Protein AF-A0A7V6YI10-F1 (afdb_monomer)

Nearest PDB structures (foldseek):
  5exd-assembly2_K  TM=9.550E-01  e=6.096E-03  Moorella thermoacetica ATCC 39073
  5exd-assembly2_H  TM=9.495E-01  e=9.220E-03  Moorella thermoacetica ATCC 39073
  7np8-assembly1_B  TM=9.351E-01  e=1.239E-02  Methanocaldococcus jannaschii DSM 2661
  5c4i-assembly1_B  TM=9.445E-01  e=1.239E-02  Moorella thermoacetica ATCC 39073
  5exe-assembly1_E  TM=9.527E-01  e=1.394E-02  Moorella thermoacetica ATCC 39073

Radius of gyration: 26.47 Å; Cα contacts (8 Å, |Δi|>4): 596; chains: 1; bounding box: 63×62×71 Å

Structure (mmCIF, N/CA/C/O backbone):
data_AF-A0A7V6YI10-F1
#
_entry.id   AF-A0A7V6YI10-F1
#
loop_
_atom_site.group_PDB
_atom_site.id
_atom_site.type_symbol
_atom_site.label_atom_id
_atom_site.label_alt_id
_atom_site.label_comp_id
_atom_site.label_asym_id
_atom_site.label_entity_id
_atom_site.label_seq_id
_atom_site.pdbx_PDB_ins_code
_atom_site.Cartn_x
_atom_site.Cartn_y
_atom_site.Cartn_z
_atom_site.occupancy
_atom_site.B_iso_or_equiv
_atom_site.auth_seq_id
_atom_site.auth_comp_id
_atom_site.auth_asym_id
_atom_site.auth_atom_id
_atom_site.pdbx_PDB_model_num
ATOM 1 N N . MET A 1 1 ? -17.892 3.173 25.299 1.00 87.94 1 MET A N 1
ATOM 2 C CA . MET A 1 1 ? -18.042 4.348 24.414 1.00 87.94 1 MET A CA 1
ATOM 3 C C . MET A 1 1 ? -16.733 5.113 24.213 1.00 87.94 1 MET A C 1
ATOM 5 O O . MET A 1 1 ? -15.777 4.903 24.947 1.00 87.94 1 MET A O 1
ATOM 9 N N . ILE A 1 2 ? -16.660 5.967 23.184 1.00 94.25 2 ILE A N 1
ATOM 10 C CA . ILE A 1 2 ? -15.532 6.894 22.968 1.00 94.25 2 ILE A CA 1
ATOM 11 C C . ILE A 1 2 ? -15.918 8.262 23.525 1.00 94.25 2 ILE A C 1
ATOM 13 O O . ILE A 1 2 ? -16.982 8.762 23.181 1.00 94.25 2 ILE A O 1
ATOM 17 N N . VAL A 1 3 ? -15.062 8.874 24.334 1.00 95.12 3 VAL A N 1
ATOM 18 C CA . VAL A 1 3 ? -15.323 10.182 24.949 1.00 95.12 3 VAL A CA 1
ATOM 19 C C . VAL A 1 3 ? -14.381 11.229 24.369 1.00 95.12 3 VAL A C 1
ATOM 21 O O . VAL A 1 3 ? -13.239 10.924 24.016 1.00 95.12 3 VAL A O 1
ATOM 24 N N . VAL A 1 4 ? -14.887 12.455 24.207 1.00 96.81 4 VAL A N 1
ATOM 25 C CA . VAL A 1 4 ? -14.168 13.568 23.579 1.00 96.81 4 VAL A CA 1
ATOM 26 C C . VAL A 1 4 ? -13.826 14.627 24.620 1.00 96.81 4 VAL A C 1
ATOM 28 O O . VAL A 1 4 ? -14.708 15.283 25.163 1.00 96.81 4 VAL A O 1
ATOM 31 N N . ALA A 1 5 ? -12.532 14.848 24.825 1.00 96.62 5 ALA A N 1
ATOM 32 C CA . ALA A 1 5 ? -11.991 15.988 25.553 1.00 96.62 5 ALA A CA 1
ATOM 33 C C . ALA A 1 5 ? -12.110 17.249 24.676 1.00 96.62 5 ALA A C 1
ATOM 35 O O . ALA A 1 5 ? -11.300 17.490 23.765 1.00 96.62 5 ALA A O 1
ATOM 36 N N . VAL A 1 6 ? -13.182 18.017 24.882 1.00 94.38 6 VAL A N 1
ATOM 37 C CA . VAL A 1 6 ? -13.583 19.146 24.026 1.00 94.38 6 VAL A CA 1
ATOM 38 C C . VAL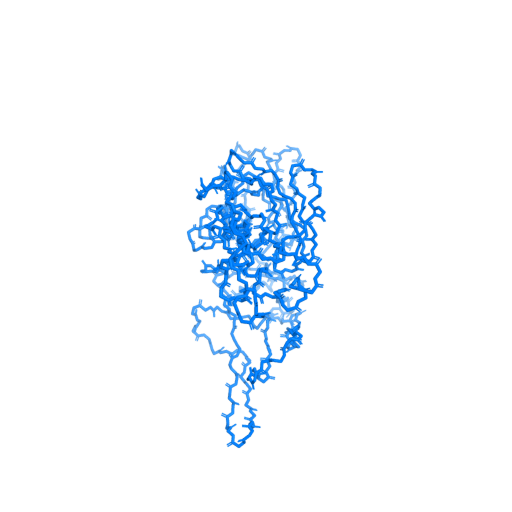 A 1 6 ? -12.471 20.190 23.924 1.00 94.38 6 VAL A C 1
ATOM 40 O O . VAL A 1 6 ? -12.211 20.705 22.837 1.00 94.38 6 VAL A O 1
ATOM 43 N N . GLU A 1 7 ? -11.762 20.466 25.006 1.00 95.69 7 GLU A N 1
ATOM 44 C CA . GLU A 1 7 ? -10.668 21.430 25.106 1.00 95.69 7 GLU A CA 1
ATOM 45 C C . GLU A 1 7 ? -9.445 21.051 24.252 1.00 95.69 7 GLU A C 1
ATOM 47 O O . GLU A 1 7 ? -8.819 21.913 23.622 1.00 95.69 7 GLU A O 1
ATOM 52 N N . LYS A 1 8 ? -9.151 19.752 24.134 1.00 96.31 8 LYS A N 1
ATOM 53 C CA . LYS A 1 8 ? -8.049 19.234 23.307 1.00 96.31 8 LYS A CA 1
ATOM 54 C C . LYS A 1 8 ? -8.443 19.083 21.839 1.00 96.31 8 LYS A C 1
ATOM 56 O O . LYS A 1 8 ? -7.601 19.185 20.945 1.00 96.31 8 LYS A O 1
ATOM 61 N N . CYS A 1 9 ? -9.725 18.859 21.559 1.00 97.12 9 CYS A N 1
ATOM 62 C CA . CYS A 1 9 ? -10.213 18.612 20.209 1.00 97.12 9 CYS A CA 1
ATOM 63 C C . CYS A 1 9 ? -10.124 19.865 19.318 1.00 97.12 9 CYS A C 1
ATOM 65 O O . CYS A 1 9 ? -10.760 20.890 19.577 1.00 97.12 9 CYS A O 1
ATOM 67 N N . LYS A 1 10 ? -9.362 19.766 18.220 1.00 95.81 10 LYS A N 1
ATOM 68 C CA . LYS A 1 10 ? -9.190 20.844 17.225 1.00 95.81 10 LYS A CA 1
ATOM 69 C C . LYS A 1 10 ? -10.085 20.720 15.985 1.00 95.81 10 LYS A C 1
ATOM 71 O O . LYS A 1 10 ? -9.975 21.541 15.083 1.00 95.81 10 LYS A O 1
ATOM 76 N N . GLY A 1 11 ? -10.930 19.690 15.897 1.00 94.50 11 GLY A N 1
ATOM 77 C CA . GLY A 1 11 ? -11.841 19.521 14.756 1.00 94.50 11 GLY A CA 1
ATOM 78 C C . GLY A 1 11 ? -11.157 19.204 13.422 1.00 94.50 11 GLY A C 1
ATOM 79 O O . GLY A 1 11 ? -11.731 19.448 12.368 1.00 94.50 11 GLY A O 1
ATOM 80 N N . CYS A 1 12 ? -9.944 18.641 13.437 1.00 92.00 12 CYS A N 1
ATOM 81 C CA . CYS A 1 12 ? -9.134 18.389 12.235 1.00 92.00 12 CYS A CA 1
ATOM 82 C C . CYS A 1 12 ? -9.620 17.226 11.341 1.00 92.00 12 CYS A C 1
ATOM 84 O O . CYS A 1 12 ? -8.935 16.863 10.390 1.00 92.00 12 CYS A O 1
ATOM 86 N N . LYS A 1 13 ? -10.771 16.613 11.652 1.00 92.38 13 LYS A N 1
ATOM 87 C CA . LYS A 1 13 ? -11.439 15.530 10.895 1.00 92.38 13 LYS A CA 1
ATOM 88 C C . LYS A 1 13 ? -10.690 14.195 10.761 1.00 92.38 13 LYS A C 1
ATOM 90 O O . LYS A 1 13 ? -11.291 13.233 10.295 1.00 92.38 13 LYS A O 1
ATOM 95 N N . LEU A 1 14 ? -9.453 14.064 11.253 1.00 89.06 14 LEU A N 1
ATOM 96 C CA . LEU A 1 14 ? -8.687 12.807 11.171 1.00 89.06 14 LEU A CA 1
ATOM 97 C C . LEU A 1 14 ? -9.438 11.592 11.742 1.00 89.06 14 LEU A C 1
ATOM 99 O O . LEU A 1 14 ? -9.383 10.513 11.156 1.00 89.06 14 LEU A O 1
ATOM 103 N N . CYS A 1 15 ? -10.158 11.751 12.855 1.00 92.69 15 CYS A N 1
ATOM 104 C CA . CYS A 1 15 ? -10.966 10.679 13.441 1.00 92.69 15 CYS A CA 1
ATOM 105 C C . CYS A 1 15 ? -12.141 10.259 12.542 1.00 92.69 15 CYS A C 1
ATOM 107 O O . CYS A 1 15 ? -12.381 9.063 12.396 1.00 92.69 15 CYS A O 1
ATOM 109 N N . ALA A 1 16 ? -12.825 11.218 11.912 1.00 93.75 16 ALA A N 1
ATOM 110 C CA . ALA A 1 16 ? -13.930 10.969 10.989 1.00 93.75 16 ALA A CA 1
ATOM 111 C C . ALA A 1 16 ? -13.451 10.245 9.724 1.00 93.75 16 ALA A C 1
ATOM 113 O O . ALA A 1 16 ? -13.971 9.185 9.388 1.00 93.75 16 ALA A O 1
ATOM 114 N N . THR A 1 17 ? -12.375 10.729 9.094 1.00 88.50 17 THR A N 1
ATOM 115 C CA . THR A 1 17 ? -11.791 10.127 7.879 1.00 88.50 17 THR A CA 1
ATOM 116 C C . THR A 1 17 ? -11.304 8.685 8.080 1.00 88.50 17 THR A C 1
ATOM 118 O O . THR A 1 17 ? -11.278 7.886 7.139 1.00 88.50 17 THR A O 1
ATOM 121 N N . ASN A 1 18 ? -10.897 8.337 9.304 1.00 87.06 18 ASN A N 1
ATOM 122 C CA . ASN A 1 18 ? -10.366 7.014 9.632 1.00 87.06 18 ASN A CA 1
ATOM 123 C C . ASN A 1 18 ? -11.389 6.086 10.305 1.00 87.06 18 ASN A C 1
ATOM 125 O O . ASN A 1 18 ? -11.055 4.934 10.573 1.00 87.06 18 ASN A O 1
ATOM 129 N N . CYS A 1 19 ? -12.619 6.533 10.580 1.00 91.44 19 CYS A N 1
ATOM 130 C CA . CYS A 1 19 ? -13.629 5.671 11.186 1.00 91.44 19 CYS A CA 1
ATOM 131 C C . CYS A 1 19 ? -14.166 4.662 10.153 1.00 91.44 19 CYS A C 1
ATOM 133 O O . CYS A 1 19 ? -14.843 5.071 9.210 1.00 91.44 19 CYS A O 1
ATOM 135 N N . PRO A 1 20 ? -13.958 3.342 10.326 1.00 88.56 20 PRO A N 1
ATOM 136 C CA . PRO A 1 20 ? -14.396 2.358 9.334 1.00 88.56 20 PRO A CA 1
ATOM 137 C C . PRO A 1 20 ? -15.924 2.237 9.245 1.00 88.56 20 PRO A C 1
ATOM 139 O O . PRO A 1 20 ? -16.452 1.804 8.222 1.00 88.56 20 PRO A O 1
ATOM 142 N N . LEU A 1 21 ? -16.635 2.625 10.307 1.00 92.12 21 LEU A N 1
ATOM 143 C CA . LEU A 1 21 ? -18.094 2.544 10.410 1.00 92.12 21 LEU A CA 1
ATOM 144 C C . LEU A 1 21 ? -18.796 3.884 10.152 1.00 92.12 21 LEU A C 1
ATOM 146 O O . LEU A 1 21 ? -20.016 3.952 10.271 1.00 92.12 21 LEU A O 1
ATOM 150 N N . GLY A 1 22 ? -18.047 4.952 9.842 1.00 92.81 22 GLY A N 1
ATOM 151 C CA . GLY A 1 22 ? -18.625 6.291 9.678 1.00 92.81 22 GLY A CA 1
ATOM 152 C C . GLY A 1 22 ? -19.377 6.768 10.926 1.00 92.81 22 GLY A C 1
ATOM 153 O O . GLY A 1 22 ? -20.416 7.405 10.823 1.00 92.81 22 GLY A O 1
ATOM 154 N N . ALA A 1 23 ? -18.895 6.398 12.115 1.00 94.75 23 ALA A N 1
ATOM 155 C CA . ALA A 1 23 ? -19.543 6.698 13.392 1.00 94.75 23 ALA A CA 1
ATOM 156 C C . ALA A 1 23 ? -19.139 8.063 13.977 1.00 94.75 23 ALA A C 1
ATOM 158 O O . ALA A 1 23 ? -19.491 8.352 15.117 1.00 94.75 23 ALA A O 1
ATOM 159 N N . VAL A 1 24 ? -18.356 8.869 13.251 1.00 96.12 24 VAL A N 1
ATOM 160 C CA . VAL A 1 24 ? -17.802 10.135 13.747 1.00 96.12 24 VAL A CA 1
ATOM 161 C C . VAL A 1 24 ? -18.013 11.229 12.720 1.00 96.12 24 VAL A C 1
ATOM 163 O O . VAL A 1 24 ? -17.597 11.086 11.571 1.00 96.12 24 VAL A O 1
ATOM 166 N N . GLU A 1 25 ? -18.571 12.340 13.173 1.00 96.44 25 GLU A N 1
ATOM 167 C CA . GLU A 1 25 ? -18.729 13.570 12.406 1.00 96.44 25 GLU A CA 1
ATOM 168 C C . GLU A 1 25 ? -18.015 14.721 13.121 1.00 96.44 25 GLU A C 1
ATOM 170 O O . GLU A 1 25 ? -17.643 14.608 14.291 1.00 96.44 25 GLU A O 1
ATOM 175 N N . VAL A 1 26 ? -17.764 15.825 12.414 1.00 96.06 26 VAL A N 1
ATOM 176 C CA . VAL A 1 26 ? -17.223 17.045 13.025 1.00 96.06 26 VAL A CA 1
ATOM 177 C C . VAL A 1 26 ? -18.242 18.159 12.873 1.00 96.06 26 VAL A C 1
ATOM 179 O O . VAL A 1 26 ? -18.408 18.695 11.779 1.00 96.06 26 VAL A O 1
ATOM 182 N N . VAL A 1 27 ? -18.879 18.513 13.983 1.00 95.25 27 VAL A N 1
ATOM 183 C CA . VAL A 1 27 ? -19.890 19.568 14.093 1.00 95.25 27 VAL A CA 1
ATOM 184 C C . VAL A 1 27 ? -19.289 20.685 14.937 1.00 95.25 27 VAL A C 1
ATOM 186 O O . VAL A 1 27 ? -18.639 20.411 15.943 1.00 95.25 27 VAL A O 1
ATOM 189 N N . GLU A 1 28 ? -19.395 21.937 14.486 1.00 93.12 28 GLU A N 1
ATOM 190 C CA . GLU A 1 28 ? -18.858 23.106 15.210 1.00 93.12 28 GLU A CA 1
ATOM 191 C C . GLU A 1 28 ? -17.382 22.956 15.644 1.00 93.12 28 GLU A C 1
ATOM 193 O O . GLU A 1 28 ? -16.964 23.335 16.736 1.00 93.12 28 GLU A O 1
ATOM 198 N N . LYS A 1 29 ? -16.551 22.375 14.764 1.00 93.62 29 LYS A N 1
ATOM 199 C CA . LYS A 1 29 ? -15.123 22.074 15.012 1.00 93.62 29 LYS A CA 1
ATOM 200 C C . LYS A 1 29 ? -14.870 21.086 16.163 1.00 93.62 29 LYS A C 1
ATOM 202 O O . LYS A 1 29 ? -13.736 20.994 16.641 1.00 93.62 29 LYS A O 1
ATOM 207 N N . LYS A 1 30 ? -15.863 20.300 16.578 1.00 96.12 30 LYS A N 1
ATOM 208 C CA . LYS A 1 30 ? -15.724 19.232 17.576 1.00 96.12 30 LYS A CA 1
ATOM 209 C C . LYS A 1 30 ? -16.178 17.896 17.009 1.00 96.12 30 LYS A C 1
ATOM 211 O O . LYS A 1 30 ? -17.080 17.824 16.186 1.00 96.12 30 LYS A O 1
ATOM 216 N N . ALA A 1 31 ? -15.488 16.833 17.412 1.00 96.88 31 ALA A N 1
ATOM 217 C CA . ALA A 1 31 ? -15.855 15.482 17.016 1.00 96.88 31 ALA A CA 1
ATOM 218 C C . ALA A 1 31 ? -17.111 15.053 17.785 1.00 96.88 31 ALA A C 1
ATOM 220 O O . ALA A 1 31 ? -17.138 15.167 19.007 1.00 96.88 31 ALA A O 1
ATOM 221 N N . VAL A 1 32 ? -18.107 14.539 17.073 1.00 96.50 32 VAL A N 1
ATOM 222 C CA . VAL A 1 32 ? -19.364 14.021 17.620 1.00 96.50 32 VAL A CA 1
ATOM 223 C C . VAL A 1 32 ? -19.503 12.567 17.184 1.00 96.50 32 VAL A C 1
ATOM 225 O O . VAL A 1 32 ? -19.307 12.243 16.011 1.00 96.50 32 VAL A O 1
ATOM 228 N N . PHE A 1 33 ? -19.785 11.676 18.135 1.00 95.62 33 PHE A N 1
ATOM 229 C CA . PHE A 1 33 ? -19.840 10.236 17.900 1.00 95.62 33 PHE A CA 1
ATOM 230 C C . PHE A 1 33 ? -21.284 9.738 17.886 1.00 95.62 33 PHE A C 1
ATOM 232 O O . PHE A 1 33 ? -22.025 9.903 18.851 1.00 95.62 33 PHE A O 1
ATOM 239 N N . ASN A 1 34 ? -21.660 9.036 16.819 1.00 93.69 34 ASN A N 1
ATOM 240 C CA . ASN A 1 34 ? -22.852 8.203 16.823 1.00 93.69 34 ASN A CA 1
ATOM 241 C C . ASN A 1 34 ? -22.526 6.897 17.561 1.00 93.69 34 ASN A C 1
ATOM 243 O O . ASN A 1 34 ? -21.958 5.956 16.993 1.00 93.69 34 ASN A O 1
ATOM 247 N N . HIS A 1 35 ? -22.873 6.843 18.847 1.00 90.50 35 HIS A N 1
ATOM 248 C CA . HIS A 1 35 ? -22.567 5.686 19.683 1.00 90.50 35 HIS A CA 1
ATOM 249 C C . HIS A 1 35 ? -23.312 4.420 19.274 1.00 90.50 35 HIS A C 1
ATOM 251 O O . HIS A 1 35 ? -22.770 3.341 19.491 1.00 90.50 35 HIS A O 1
ATOM 257 N N . ALA A 1 36 ? -24.465 4.513 18.608 1.00 87.50 36 ALA A N 1
ATOM 258 C CA . ALA A 1 36 ? -25.155 3.334 18.088 1.00 87.50 36 ALA A CA 1
ATOM 259 C C . ALA A 1 36 ? -24.301 2.591 17.043 1.00 87.50 36 ALA A C 1
ATOM 261 O O . ALA A 1 36 ? -24.204 1.370 17.080 1.00 87.50 36 ALA A O 1
ATOM 262 N N . LYS A 1 37 ? -23.589 3.326 16.175 1.00 89.75 37 LYS A N 1
ATOM 263 C CA . LYS A 1 37 ? -22.674 2.748 15.170 1.00 89.75 37 LYS A CA 1
ATOM 264 C C . LYS A 1 37 ? -21.277 2.425 15.711 1.00 89.75 37 LYS A C 1
ATOM 266 O O . LYS A 1 37 ? -20.537 1.656 15.103 1.00 89.75 37 LYS A O 1
ATOM 271 N N . CYS A 1 38 ? -20.855 3.061 16.800 1.00 92.88 38 CYS A N 1
ATOM 272 C CA . CYS A 1 38 ? -19.496 2.932 17.317 1.00 92.88 38 CYS A CA 1
ATOM 273 C C . CYS A 1 38 ? -19.287 1.604 18.063 1.00 92.88 38 CYS A C 1
ATOM 275 O O . CYS A 1 38 ? -19.916 1.359 19.085 1.00 92.88 38 CYS A O 1
ATOM 277 N N . VAL A 1 39 ? -18.301 0.813 17.624 1.00 92.19 39 VAL A N 1
ATOM 278 C CA . VAL A 1 39 ? -17.920 -0.479 18.245 1.00 92.19 39 VAL A CA 1
ATOM 279 C C . VAL A 1 39 ? -16.663 -0.416 19.123 1.00 92.19 39 VAL A C 1
ATOM 281 O O . VAL A 1 39 ? -16.033 -1.431 19.419 1.00 92.19 39 VAL A O 1
ATOM 284 N N . GLY A 1 40 ? -16.211 0.796 19.462 1.00 91.44 40 GLY A N 1
ATOM 285 C CA . GLY A 1 40 ? -15.104 0.995 20.403 1.00 91.44 40 GLY A CA 1
ATOM 286 C C . GLY A 1 40 ? -13.745 0.454 19.935 1.00 91.44 40 GLY A C 1
ATOM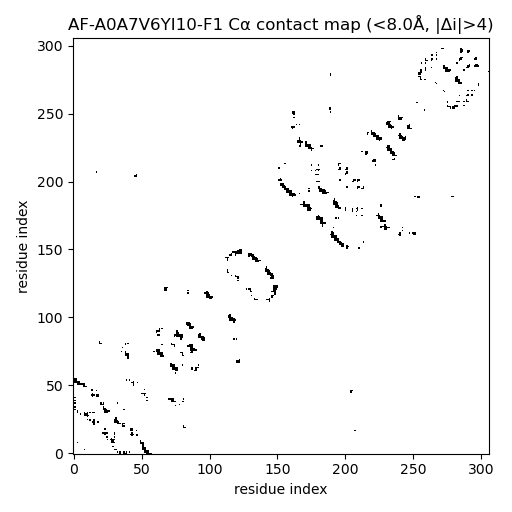 287 O O . GLY A 1 40 ? -12.938 0.058 20.771 1.00 91.44 40 GLY A O 1
ATOM 288 N N . CYS A 1 41 ? -13.483 0.437 18.620 1.00 91.44 41 CYS A N 1
ATOM 289 C CA . CYS A 1 41 ? -12.257 -0.128 18.029 1.00 91.44 41 CYS A CA 1
ATOM 290 C C . CYS A 1 41 ? -10.965 0.674 18.276 1.00 91.44 41 CYS A C 1
ATOM 292 O O . CYS A 1 41 ? -9.885 0.206 17.932 1.00 91.44 41 CYS A O 1
ATOM 294 N N . GLY A 1 42 ? -11.053 1.900 18.803 1.00 90.88 42 GLY A N 1
ATOM 295 C CA . GLY A 1 42 ? -9.885 2.707 19.184 1.00 90.88 42 GLY A CA 1
ATOM 296 C C . GLY A 1 42 ? -9.085 3.341 18.035 1.00 90.88 42 GLY A C 1
ATOM 297 O O . GLY A 1 42 ? -8.140 4.081 18.299 1.00 90.88 42 GLY A O 1
ATOM 298 N N . ILE A 1 43 ? -9.468 3.137 16.768 1.00 89.25 43 ILE A N 1
ATOM 299 C CA . ILE A 1 43 ? -8.776 3.741 15.609 1.00 89.25 43 ILE A CA 1
ATOM 300 C C . ILE A 1 43 ? -8.714 5.266 15.730 1.00 89.25 43 ILE A C 1
ATOM 302 O O . ILE A 1 43 ? -7.656 5.860 15.541 1.00 89.25 43 ILE A O 1
ATOM 306 N N . CYS A 1 44 ? -9.836 5.897 16.092 1.00 92.44 44 CYS A N 1
ATOM 307 C CA . CYS A 1 44 ? -9.925 7.343 16.274 1.00 92.44 44 CYS A CA 1
ATOM 308 C C . CYS A 1 44 ? -8.952 7.865 17.346 1.00 92.44 44 CYS A C 1
ATOM 310 O O . CYS A 1 44 ? -8.344 8.913 17.136 1.00 92.44 44 CYS A O 1
ATOM 312 N N . ILE A 1 45 ? -8.759 7.117 18.440 1.00 93.31 45 ILE A N 1
ATOM 313 C CA . ILE A 1 45 ? -7.808 7.439 19.512 1.00 93.31 45 ILE A CA 1
ATOM 314 C C . ILE A 1 45 ? -6.384 7.415 18.951 1.00 93.31 45 ILE A C 1
ATOM 316 O O . ILE A 1 45 ? -5.667 8.406 19.062 1.00 93.31 45 ILE A O 1
ATOM 320 N N . LYS A 1 46 ? -6.005 6.332 18.254 1.00 88.19 46 LYS A N 1
ATOM 321 C CA . LYS A 1 46 ? -4.651 6.156 17.699 1.00 88.19 46 LYS A CA 1
ATOM 322 C C . LYS A 1 46 ? -4.262 7.254 16.700 1.00 88.19 46 LYS A C 1
ATOM 324 O O . LYS A 1 46 ? -3.104 7.658 16.659 1.00 88.19 46 LYS A O 1
ATOM 329 N N . VAL A 1 47 ? -5.205 7.732 15.883 1.00 87.12 47 VAL A N 1
ATOM 330 C CA . VAL A 1 47 ? -4.927 8.766 14.863 1.00 87.12 47 VAL A CA 1
ATOM 331 C C . VAL A 1 47 ? -5.024 10.200 15.395 1.00 87.12 47 VAL A C 1
ATOM 333 O O . VAL A 1 47 ? -4.655 11.142 14.687 1.00 87.12 47 VAL A O 1
ATOM 336 N N . CYS A 1 48 ? -5.531 10.404 16.614 1.00 91.25 48 CYS A N 1
ATOM 337 C CA . CYS A 1 48 ? -5.702 11.738 17.174 1.00 91.25 48 CYS A CA 1
ATOM 338 C C . CYS A 1 48 ? -4.358 12.322 17.623 1.00 91.25 48 CYS A C 1
ATOM 340 O O . CYS A 1 48 ? -3.814 11.950 18.656 1.00 91.25 48 CYS A O 1
ATOM 342 N N . ARG A 1 49 ? -3.847 13.311 16.883 1.00 90.00 49 ARG A N 1
ATOM 343 C CA . ARG A 1 49 ? -2.585 14.006 17.212 1.00 90.00 49 ARG A CA 1
ATOM 344 C C . ARG A 1 49 ? -2.676 14.930 18.433 1.00 90.00 49 ARG A C 1
ATOM 346 O O . ARG A 1 49 ? -1.660 15.461 18.856 1.00 90.00 49 ARG A O 1
ATOM 353 N N . HIS A 1 50 ? -3.887 15.158 18.938 1.00 94.19 50 HIS A N 1
ATOM 354 C CA . HIS A 1 50 ? -4.162 16.035 20.078 1.00 94.19 50 HIS A CA 1
ATOM 355 C C . HIS A 1 50 ? -4.579 15.259 21.328 1.00 94.19 50 HIS A C 1
ATOM 357 O O . HIS A 1 50 ? -4.940 15.887 22.317 1.00 94.19 50 HIS A O 1
ATOM 363 N N . GLU A 1 51 ? -4.598 13.920 21.259 1.00 94.50 51 GLU A N 1
ATOM 364 C CA . GLU A 1 51 ? -4.933 13.057 22.400 1.00 94.50 51 GLU A CA 1
ATOM 365 C C . GLU A 1 51 ? -6.277 13.440 23.048 1.00 94.50 51 GLU A C 1
ATOM 367 O O . GLU A 1 51 ? -6.458 13.416 24.261 1.00 94.50 51 GLU A O 1
ATOM 372 N N . ALA A 1 52 ? -7.232 13.844 22.204 1.00 96.94 52 ALA A N 1
ATOM 373 C CA . ALA A 1 52 ? -8.525 14.374 22.622 1.00 96.94 52 ALA A CA 1
ATOM 374 C C . ALA A 1 52 ? -9.601 13.290 22.799 1.00 96.94 52 ALA A C 1
ATOM 376 O O . ALA A 1 52 ? -10.768 13.623 22.978 1.00 96.94 52 ALA A O 1
ATOM 377 N N . LEU A 1 53 ? -9.247 12.013 22.646 1.00 96.56 53 LEU A N 1
ATOM 378 C CA . LEU A 1 53 ? -10.194 10.901 22.603 1.00 96.56 53 LEU A CA 1
ATOM 379 C C . LEU A 1 53 ? -9.757 9.802 23.567 1.00 96.56 53 LEU A C 1
ATOM 381 O O . LEU A 1 53 ? -8.615 9.350 23.500 1.00 96.56 53 LEU A O 1
ATOM 385 N N . THR A 1 54 ? -10.680 9.333 24.396 1.00 95.44 54 THR A N 1
ATOM 386 C CA . THR A 1 54 ? -10.485 8.214 25.329 1.00 95.44 54 THR A CA 1
ATOM 387 C C . THR A 1 54 ? -11.560 7.152 25.118 1.00 95.44 54 THR A C 1
ATOM 389 O O . THR A 1 54 ? -12.577 7.393 24.462 1.00 95.44 54 THR A O 1
ATOM 392 N N . LYS A 1 55 ? -11.319 5.937 25.622 1.00 93.69 55 LYS A N 1
ATOM 393 C CA . LYS A 1 55 ? -12.314 4.861 25.640 1.00 93.69 55 LYS A CA 1
ATOM 394 C C . LYS A 1 55 ? -12.785 4.663 27.074 1.00 93.69 55 LYS A C 1
ATOM 396 O O . LYS A 1 55 ? -11.966 4.417 27.951 1.00 93.69 55 LYS A O 1
ATOM 401 N N . GLU A 1 56 ? -14.092 4.710 27.266 1.00 90.50 56 GLU A N 1
ATOM 402 C CA . GLU A 1 56 ? -14.760 4.363 28.518 1.00 90.50 56 GLU A CA 1
ATOM 403 C C . GLU A 1 56 ? -15.574 3.077 28.331 1.00 90.50 56 GLU A C 1
ATOM 405 O O . GLU A 1 56 ? -16.027 2.794 27.209 1.00 90.50 56 GLU A O 1
ATOM 410 N N . PRO A 1 57 ? -15.747 2.264 29.386 1.00 86.00 57 PRO A N 1
ATOM 411 C CA . PRO A 1 57 ? -16.599 1.085 29.323 1.00 86.00 57 PRO A CA 1
ATOM 412 C C . PRO A 1 57 ? -18.046 1.486 29.012 1.00 86.00 57 PRO A C 1
ATOM 414 O O . PRO A 1 57 ? -18.525 2.543 29.403 1.00 86.00 57 PRO A O 1
ATOM 417 N N . GLU A 1 58 ? -18.740 0.647 28.257 1.00 83.62 58 GLU A N 1
ATOM 418 C CA . GLU A 1 58 ? -20.163 0.796 27.958 1.00 83.62 58 GLU A CA 1
ATOM 419 C C . GLU A 1 58 ? -20.753 -0.605 27.925 1.00 83.62 58 GLU A C 1
ATOM 421 O O . GLU A 1 58 ? -20.129 -1.525 27.396 1.00 83.62 58 GLU A O 1
ATOM 426 N N . THR A 1 59 ? -21.931 -0.779 28.508 1.00 82.00 59 THR A N 1
ATOM 427 C CA . THR A 1 59 ? -22.612 -2.070 28.559 1.00 82.00 59 THR A CA 1
ATOM 428 C C . THR A 1 59 ? -23.981 -1.892 27.934 1.00 82.00 59 THR A C 1
ATOM 430 O O . THR A 1 59 ? -24.770 -1.066 28.380 1.00 82.00 59 THR A O 1
ATOM 433 N N . VAL A 1 60 ? -24.239 -2.640 26.866 1.00 85.81 60 VAL A N 1
ATOM 434 C CA . VAL A 1 60 ? -25.529 -2.668 26.177 1.00 85.81 60 VAL A CA 1
ATOM 435 C C . VAL A 1 60 ? -25.983 -4.118 26.129 1.00 85.81 60 VAL A C 1
ATOM 437 O O . VAL A 1 60 ? -25.174 -5.014 25.880 1.00 85.81 60 VAL A O 1
ATOM 440 N N . GLU A 1 61 ? -27.264 -4.353 26.385 1.00 88.62 61 GLU A N 1
ATOM 441 C CA . GLU A 1 61 ? -27.852 -5.687 26.312 1.00 88.62 61 GLU A CA 1
ATOM 442 C C . GLU A 1 61 ? -27.649 -6.305 24.915 1.00 88.62 61 GLU A C 1
ATOM 444 O O . GLU A 1 61 ? -27.727 -5.624 23.890 1.00 88.62 61 GLU A O 1
ATOM 449 N N . GLY A 1 62 ? -27.294 -7.592 24.871 1.00 88.62 62 GLY A N 1
ATOM 450 C CA . GLY A 1 62 ? -26.993 -8.310 23.628 1.00 88.62 62 GLY A CA 1
ATOM 451 C C . GLY A 1 62 ? -25.663 -7.937 22.954 1.00 88.62 62 GLY A C 1
ATOM 452 O O . GLY A 1 62 ? -25.348 -8.477 21.894 1.00 88.62 62 GLY A O 1
ATOM 453 N N . MET A 1 63 ? -24.856 -7.036 23.527 1.00 90.56 63 MET A N 1
ATOM 454 C CA . MET A 1 63 ? -23.538 -6.684 22.993 1.00 90.56 63 MET A CA 1
ATOM 455 C C . MET A 1 63 ? -22.550 -7.851 23.110 1.00 90.56 63 MET A C 1
ATOM 457 O O . MET A 1 63 ? -22.407 -8.460 24.167 1.00 90.56 63 MET A O 1
ATOM 461 N N . VAL A 1 64 ? -21.801 -8.116 22.038 1.00 93.12 64 VAL A N 1
ATOM 462 C CA . VAL A 1 64 ? -20.803 -9.192 21.999 1.00 93.12 64 VAL A CA 1
ATOM 463 C C . VAL A 1 64 ? -19.407 -8.610 21.864 1.00 93.12 64 VAL A C 1
ATOM 465 O O . VAL A 1 64 ? -19.114 -7.851 20.936 1.00 93.12 64 VAL A O 1
ATOM 468 N N . LYS A 1 65 ? -18.506 -9.020 22.758 1.00 92.38 65 LYS A N 1
ATOM 469 C CA . LYS A 1 65 ? -17.077 -8.756 22.607 1.00 92.38 65 LYS A CA 1
ATOM 470 C C . LYS A 1 65 ? -16.496 -9.720 21.575 1.00 92.38 65 LYS A C 1
ATOM 472 O O . LYS A 1 65 ? -16.400 -10.924 21.802 1.00 92.38 65 LYS A O 1
ATOM 477 N N . CYS A 1 66 ? -16.109 -9.186 20.424 1.00 88.94 66 CYS A N 1
ATOM 478 C CA . CYS A 1 66 ? -15.492 -9.954 19.357 1.00 88.94 66 CYS A CA 1
ATOM 479 C C . CYS A 1 66 ? -14.144 -10.507 19.810 1.00 88.94 66 CYS A C 1
ATOM 481 O O . CYS A 1 66 ? -13.345 -9.819 20.436 1.00 88.94 66 CYS A O 1
ATOM 483 N N . THR A 1 67 ? -13.876 -11.756 19.461 1.00 86.00 67 THR A N 1
ATOM 484 C CA . THR A 1 67 ? -12.611 -12.426 19.779 1.00 86.00 67 THR A CA 1
ATOM 485 C C . THR A 1 67 ? -11.864 -12.859 18.519 1.00 86.00 67 THR A C 1
ATOM 487 O O . THR A 1 67 ? -10.808 -13.473 18.611 1.00 86.00 67 THR A O 1
ATOM 490 N N . SER A 1 68 ? -12.384 -12.522 17.333 1.00 82.00 68 SER A N 1
ATOM 491 C CA . SER A 1 68 ? -11.796 -12.888 16.038 1.00 82.00 68 SER A CA 1
ATOM 492 C C . SER A 1 68 ? -10.492 -12.148 15.731 1.00 82.00 68 SER A C 1
ATOM 494 O O . SER A 1 68 ? -9.759 -12.556 14.838 1.00 82.00 68 SER A O 1
ATOM 496 N N . CYS A 1 69 ? -10.182 -11.056 16.437 1.00 81.94 69 CYS A N 1
ATOM 497 C CA . CYS A 1 69 ? -8.893 -10.377 16.325 1.00 81.94 69 CYS A CA 1
ATOM 498 C C . CYS A 1 69 ? -8.525 -9.607 17.612 1.00 81.94 69 CYS A C 1
ATOM 500 O O . CYS A 1 69 ? -9.405 -9.341 18.439 1.00 81.94 69 CYS A O 1
ATOM 502 N N . PRO A 1 70 ? -7.256 -9.178 17.765 1.00 80.62 70 PRO A N 1
ATOM 503 C CA . PRO A 1 70 ? -6.781 -8.458 18.954 1.00 80.62 70 PRO A CA 1
ATOM 504 C C . PRO A 1 70 ? -7.467 -7.114 19.236 1.00 80.62 70 PRO A C 1
ATOM 506 O O . PRO A 1 70 ? -7.363 -6.604 20.344 1.00 80.62 70 PRO A O 1
ATOM 509 N N . VAL A 1 71 ? -8.187 -6.536 18.264 1.00 85.19 71 VAL A N 1
ATOM 510 C CA . VAL A 1 71 ? -8.941 -5.282 18.468 1.00 85.19 71 VAL A CA 1
ATOM 511 C C . VAL A 1 71 ? -10.086 -5.473 19.464 1.00 85.19 71 VAL A C 1
ATOM 513 O O . VAL A 1 71 ? -10.474 -4.521 20.134 1.00 85.19 71 VAL A O 1
ATOM 516 N N . GLN A 1 72 ? -10.642 -6.686 19.545 1.00 88.19 72 GLN A N 1
ATOM 517 C CA . GLN A 1 72 ? -11.719 -7.046 20.465 1.00 88.19 72 GLN A CA 1
ATOM 518 C C . GLN A 1 72 ? -12.895 -6.052 20.484 1.00 88.19 72 GLN A C 1
ATOM 520 O O . GLN A 1 72 ? -13.288 -5.544 21.533 1.00 88.19 72 GLN A O 1
ATOM 525 N N . CYS A 1 73 ? -13.435 -5.746 19.297 1.00 89.88 73 CYS A N 1
ATOM 526 C CA . CYS A 1 73 ? -14.560 -4.817 19.147 1.00 89.88 73 CYS A CA 1
ATOM 527 C C . CYS A 1 73 ? -15.761 -5.240 20.001 1.00 89.88 73 CYS A C 1
ATOM 529 O O . CYS A 1 73 ? -16.094 -6.420 20.060 1.00 89.88 73 CYS A O 1
ATOM 531 N N . GLU A 1 74 ? -16.455 -4.264 20.568 1.00 92.00 74 GLU A N 1
ATOM 532 C CA . GLU A 1 74 ? -17.717 -4.453 21.283 1.00 92.00 74 GLU A CA 1
ATOM 533 C C . GLU A 1 74 ? -18.857 -4.189 20.296 1.00 92.00 74 GLU A C 1
ATOM 535 O O . GLU A 1 74 ? -19.132 -3.045 19.932 1.00 92.00 74 GLU A O 1
ATOM 540 N N . VAL A 1 75 ? -19.447 -5.259 19.762 1.00 92.44 75 VAL A N 1
ATOM 541 C CA . VAL A 1 75 ? -20.396 -5.192 18.645 1.00 92.44 75 VAL A CA 1
ATOM 542 C C . VAL A 1 75 ? -21.823 -5.277 19.176 1.00 92.44 75 VAL A C 1
ATOM 544 O O . VAL A 1 75 ? -22.208 -6.277 19.780 1.00 92.44 75 VAL A O 1
ATOM 547 N N . LYS A 1 76 ? -22.612 -4.227 18.947 1.00 92.06 76 LYS A N 1
ATOM 548 C CA . LYS A 1 76 ? -24.023 -4.135 19.357 1.00 92.06 76 LYS A CA 1
ATOM 549 C C . LYS A 1 76 ? -24.934 -4.970 18.441 1.00 92.06 76 LYS A C 1
ATOM 551 O O . LYS A 1 76 ? -24.572 -5.135 17.274 1.00 92.06 76 LYS A O 1
ATOM 556 N N . PRO A 1 77 ? -26.087 -5.469 18.928 1.00 92.44 77 PRO A N 1
ATOM 557 C CA . PRO A 1 77 ? -27.052 -6.201 18.102 1.00 92.44 77 PRO A CA 1
ATOM 558 C C . PRO A 1 77 ? -27.416 -5.446 16.817 1.00 92.44 77 PRO A C 1
ATOM 560 O O . PRO A 1 77 ? -27.650 -4.241 16.853 1.00 92.44 77 PRO A O 1
ATOM 563 N N . GLY A 1 78 ? -27.419 -6.139 15.678 1.00 90.31 78 GLY A N 1
ATOM 564 C CA . GLY A 1 78 ? -27.711 -5.574 14.356 1.00 90.31 78 GLY A CA 1
ATOM 565 C C . GLY A 1 78 ? -26.561 -4.797 13.700 1.00 90.31 78 GLY A C 1
ATOM 566 O O . GLY A 1 78 ? -26.675 -4.407 12.540 1.00 90.31 78 GLY A O 1
ATOM 567 N N . TYR A 1 79 ? -25.435 -4.588 14.390 1.00 91.00 79 TYR A N 1
ATOM 568 C CA . TYR A 1 79 ? -24.285 -3.852 13.857 1.00 91.00 79 TYR A CA 1
ATOM 569 C C . TYR A 1 79 ? -23.114 -4.768 13.505 1.00 91.00 79 TYR A C 1
ATOM 571 O O . TYR A 1 79 ? -22.955 -5.870 14.031 1.00 91.00 79 TYR A O 1
ATOM 579 N N . SER A 1 80 ? -22.249 -4.280 12.613 1.00 92.12 80 SER A N 1
ATOM 580 C CA . SER A 1 80 ? -21.006 -4.951 12.243 1.00 92.12 80 SER A CA 1
ATOM 581 C C . SER A 1 80 ? -19.826 -4.497 13.099 1.00 92.12 80 SER A C 1
ATOM 583 O O . SER A 1 80 ? -19.705 -3.312 13.413 1.00 92.12 80 SER A O 1
ATOM 585 N N . GLY A 1 81 ? -18.879 -5.394 13.374 1.00 91.19 81 GLY A N 1
ATOM 586 C CA . GLY A 1 81 ? -17.576 -5.013 13.926 1.00 91.19 81 GLY A CA 1
ATOM 587 C C . GLY A 1 81 ? -16.783 -4.090 12.989 1.00 91.19 81 GLY A C 1
ATOM 588 O O . GLY A 1 81 ? -17.110 -3.939 11.814 1.00 91.19 81 GLY A O 1
ATOM 589 N N . ALA A 1 82 ? -15.683 -3.503 13.473 1.00 89.62 82 ALA A N 1
ATOM 590 C CA . ALA A 1 82 ? -14.919 -2.505 12.710 1.00 89.62 82 ALA A CA 1
ATOM 591 C C . ALA A 1 82 ? -14.356 -3.032 11.376 1.00 89.62 82 ALA A C 1
ATOM 593 O O . ALA A 1 82 ? -14.212 -2.268 10.427 1.00 89.62 82 ALA A O 1
ATOM 594 N N . CYS A 1 83 ? -14.073 -4.336 11.289 1.00 85.75 83 CYS A N 1
ATOM 595 C CA . CYS A 1 83 ? -13.633 -4.991 10.054 1.00 85.75 83 CYS A CA 1
ATOM 596 C C . CYS A 1 83 ? -14.765 -5.240 9.040 1.00 85.75 83 CYS A C 1
ATOM 598 O O . CYS A 1 83 ? -14.481 -5.662 7.924 1.00 85.75 83 CYS A O 1
ATOM 600 N N . LYS A 1 84 ? -16.032 -5.030 9.427 1.00 88.44 84 LYS A N 1
ATOM 601 C CA . LYS A 1 84 ? -17.247 -5.321 8.644 1.00 88.44 84 LYS A CA 1
ATOM 602 C C . LYS A 1 84 ? -17.425 -6.781 8.204 1.00 88.44 84 LYS A C 1
ATOM 604 O O . LYS A 1 84 ? -18.248 -7.040 7.340 1.00 88.44 84 LYS A O 1
ATOM 609 N N . ARG A 1 85 ? -16.660 -7.720 8.778 1.00 86.62 85 ARG A N 1
ATOM 610 C CA . ARG A 1 85 ? -16.733 -9.161 8.454 1.00 86.62 85 ARG A CA 1
ATOM 611 C C . ARG A 1 85 ? -17.720 -9.945 9.307 1.00 86.62 85 ARG A C 1
ATOM 613 O O . ARG A 1 85 ? -18.073 -11.061 8.946 1.00 86.62 85 ARG A O 1
ATOM 620 N N . TYR A 1 86 ? -18.076 -9.396 10.464 1.00 89.69 86 TYR A N 1
ATOM 621 C CA . TYR A 1 86 ? -18.968 -10.032 11.420 1.00 89.69 86 TYR A CA 1
ATOM 622 C C . TYR A 1 86 ? -20.044 -9.042 11.829 1.00 89.69 86 TYR A C 1
ATOM 624 O O . TYR A 1 86 ? -19.722 -7.888 12.138 1.00 89.69 86 TYR A O 1
ATOM 632 N N . VAL A 1 87 ? -21.282 -9.514 11.868 1.00 93.31 87 VAL A N 1
ATOM 633 C CA . VAL A 1 87 ? -22.458 -8.815 12.388 1.00 93.31 87 VAL A CA 1
ATOM 634 C C . VAL A 1 87 ? -22.916 -9.534 13.645 1.00 93.31 87 VAL A C 1
ATOM 636 O O . VAL A 1 87 ? -22.821 -10.755 13.730 1.00 93.31 87 VAL A O 1
ATOM 639 N N . ASN A 1 88 ? -23.357 -8.780 14.646 1.00 94.19 88 ASN A N 1
ATOM 640 C CA . ASN A 1 88 ? -24.001 -9.366 15.811 1.00 94.19 88 ASN A CA 1
ATOM 641 C C . ASN A 1 88 ? -25.481 -9.626 15.497 1.00 94.19 88 ASN A C 1
ATOM 643 O O . ASN A 1 88 ? -26.265 -8.683 15.399 1.00 94.19 88 ASN A O 1
ATOM 647 N N . THR A 1 89 ? -25.839 -10.895 15.349 1.00 93.75 89 THR A N 1
ATOM 648 C CA . THR A 1 89 ? -27.208 -11.376 15.172 1.00 93.75 89 THR A CA 1
ATOM 649 C C . THR A 1 89 ? -27.602 -12.113 16.446 1.00 93.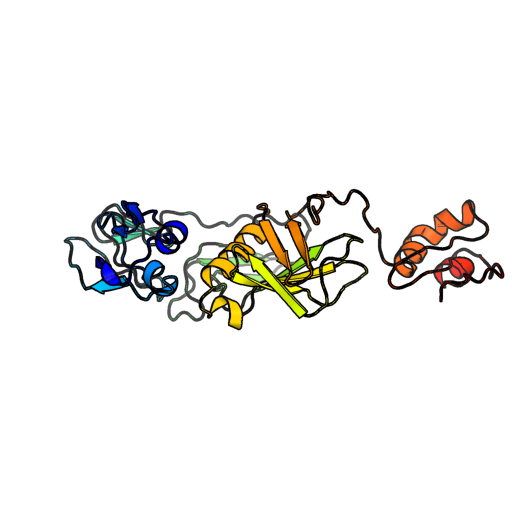75 89 THR A C 1
ATOM 651 O O . THR A 1 89 ? -27.012 -13.144 16.767 1.00 93.75 89 THR A O 1
ATOM 654 N N . ASP A 1 90 ? -28.550 -11.553 17.199 1.00 87.56 90 ASP A N 1
ATOM 655 C CA . ASP A 1 90 ? -29.113 -12.147 18.422 1.00 87.56 90 ASP A CA 1
ATOM 656 C C . ASP A 1 90 ? -28.061 -12.596 19.454 1.00 87.56 90 ASP A C 1
ATOM 658 O O . ASP A 1 90 ? -28.092 -13.708 19.983 1.00 87.56 90 ASP A O 1
ATOM 662 N N . GLY A 1 91 ? -27.071 -11.738 19.720 1.00 89.75 91 GLY A N 1
ATOM 663 C CA . GLY A 1 91 ? -26.007 -12.019 20.688 1.00 89.75 91 GLY A CA 1
ATOM 664 C C . GLY A 1 91 ? -24.934 -12.983 20.173 1.00 89.75 91 GLY A C 1
ATOM 665 O O . GLY A 1 91 ? -24.103 -13.454 20.952 1.00 89.75 91 GLY A O 1
ATOM 666 N N . LYS A 1 92 ? -24.908 -13.275 18.867 1.00 91.62 92 LYS A N 1
ATOM 667 C CA . LYS A 1 92 ? -23.894 -14.114 18.215 1.00 91.62 92 LYS A CA 1
ATOM 668 C C . LYS A 1 92 ? -23.235 -13.366 17.065 1.00 91.62 92 LYS A C 1
ATOM 670 O O . LYS A 1 92 ? -23.891 -12.719 16.259 1.00 91.62 92 LYS A O 1
ATOM 675 N N . LEU A 1 93 ? -21.912 -13.476 16.956 1.00 90.94 93 LEU A N 1
ATOM 676 C CA . LEU A 1 93 ? -21.184 -12.919 15.817 1.00 90.94 93 LEU A CA 1
ATOM 677 C C . LEU A 1 93 ? -21.265 -13.871 14.626 1.00 90.94 93 LEU A C 1
ATOM 679 O O . LEU A 1 93 ? -20.653 -14.937 14.636 1.00 90.94 93 LEU A O 1
ATOM 683 N N . VAL A 1 94 ? -21.987 -13.452 13.594 1.00 90.94 94 VAL A N 1
ATOM 684 C CA . VAL A 1 94 ? -22.169 -14.185 12.340 1.00 90.94 94 VAL A CA 1
ATOM 685 C C . VAL A 1 94 ? -21.344 -13.516 11.248 1.00 90.94 94 VAL A C 1
ATOM 687 O O . VAL A 1 94 ? -21.318 -12.288 11.133 1.00 90.94 94 VAL A O 1
ATOM 690 N N . ARG A 1 95 ? -20.629 -14.315 10.452 1.00 87.19 95 ARG A N 1
ATOM 691 C CA . ARG A 1 95 ? -19.864 -13.814 9.304 1.00 87.19 95 ARG A CA 1
ATOM 692 C C . ARG A 1 95 ? -20.836 -13.362 8.211 1.00 87.19 95 ARG A C 1
ATOM 694 O O . ARG A 1 95 ? -21.750 -14.098 7.873 1.00 87.19 95 ARG A O 1
ATOM 701 N N . ASN A 1 96 ? -20.634 -12.167 7.663 1.00 88.88 96 ASN A N 1
ATOM 702 C CA . ASN A 1 96 ? -21.539 -11.555 6.675 1.00 88.88 96 ASN A CA 1
ATOM 703 C C . ASN A 1 96 ? -20.843 -11.187 5.354 1.00 88.88 96 ASN A C 1
ATOM 705 O O . ASN A 1 96 ? -21.384 -10.432 4.551 1.00 88.88 96 ASN A O 1
ATOM 709 N N . ARG A 1 97 ? -19.611 -11.653 5.164 1.00 84.94 97 ARG A N 1
ATOM 710 C CA . ARG A 1 97 ? -18.823 -11.427 3.956 1.00 84.94 97 ARG A CA 1
ATOM 711 C C . ARG A 1 97 ? -18.270 -12.761 3.509 1.00 84.94 97 ARG A C 1
ATOM 713 O O . ARG A 1 97 ? -17.721 -13.471 4.343 1.00 84.94 97 ARG A O 1
ATOM 720 N N . GLU A 1 98 ? -18.409 -13.086 2.233 1.00 83.75 98 GLU A N 1
ATOM 721 C CA . GLU A 1 98 ? -17.871 -14.322 1.667 1.00 83.75 98 GLU A CA 1
ATOM 722 C C . GLU A 1 98 ? -16.340 -14.289 1.598 1.00 83.75 98 GLU A C 1
ATOM 724 O O . GLU A 1 98 ? -15.697 -13.250 1.789 1.00 83.75 98 GLU A O 1
ATOM 729 N N . LEU A 1 99 ? -15.731 -15.462 1.440 1.00 81.38 99 LEU A N 1
ATOM 730 C CA . LEU A 1 99 ? -14.312 -15.541 1.100 1.00 81.38 99 LEU A CA 1
ATOM 731 C C . LEU A 1 99 ? -14.156 -15.216 -0.376 1.00 81.38 99 LEU A C 1
ATOM 733 O O . LEU A 1 99 ? -14.987 -15.620 -1.181 1.00 81.38 99 LEU A O 1
ATOM 737 N N . VAL A 1 100 ? -13.055 -14.568 -0.732 1.00 83.75 100 VAL A N 1
ATOM 738 C CA . VAL A 1 100 ? -12.593 -14.649 -2.116 1.00 83.75 100 VAL A CA 1
ATOM 739 C C . VAL A 1 100 ? -11.876 -15.986 -2.241 1.00 83.75 100 VAL A C 1
ATOM 741 O O . VAL A 1 100 ? -10.843 -16.167 -1.595 1.00 83.75 100 VAL A O 1
ATOM 744 N N . THR A 1 101 ? -12.482 -16.914 -2.980 1.00 83.81 101 THR A N 1
ATOM 745 C CA . THR A 1 101 ? -11.943 -18.250 -3.286 1.00 83.81 101 THR A CA 1
ATOM 746 C C . THR A 1 101 ? -11.376 -18.324 -4.700 1.00 83.81 101 THR A C 1
ATOM 748 O O . THR A 1 101 ? -10.409 -19.048 -4.930 1.00 83.81 101 THR A O 1
ATOM 751 N N . GLU A 1 102 ? -11.919 -17.516 -5.609 1.00 77.69 102 GLU A N 1
ATOM 752 C CA . GLU A 1 102 ? -11.503 -17.416 -7.006 1.00 77.69 102 GLU A CA 1
ATOM 753 C C . GLU A 1 102 ? -10.111 -16.795 -7.176 1.00 77.69 102 GLU A C 1
ATOM 755 O O . GLU A 1 102 ? -9.735 -15.832 -6.499 1.00 77.69 102 GLU A O 1
ATOM 760 N N . PHE A 1 103 ? -9.356 -17.314 -8.143 1.00 71.88 103 PHE A N 1
ATOM 761 C CA . PHE A 1 103 ? -8.053 -16.776 -8.519 1.00 71.88 103 PHE A CA 1
ATOM 762 C C . PHE A 1 103 ? -8.211 -15.629 -9.517 1.00 71.88 103 PHE A C 1
ATOM 764 O O . PHE A 1 103 ? -8.610 -15.836 -10.657 1.00 71.88 103 PHE A O 1
ATOM 771 N N . ALA A 1 104 ? -7.804 -14.420 -9.132 1.00 65.50 104 ALA 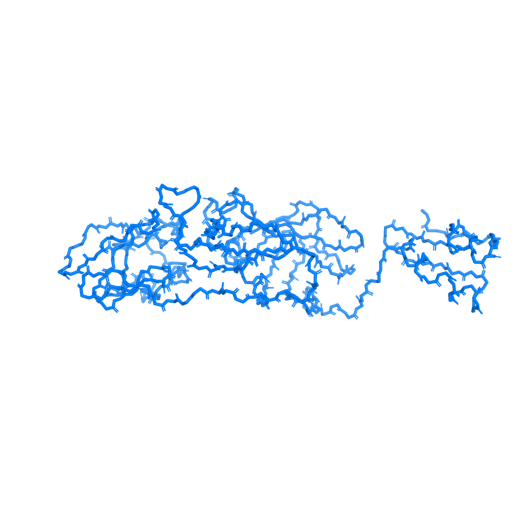A N 1
ATOM 772 C CA . ALA A 1 104 ? -7.782 -13.269 -10.041 1.00 65.50 104 ALA A CA 1
ATOM 773 C C . ALA A 1 104 ? -6.539 -13.222 -10.963 1.00 65.50 104 ALA A C 1
ATOM 775 O O . ALA A 1 104 ? -6.373 -12.275 -11.730 1.00 65.50 104 ALA A O 1
ATOM 776 N N . TYR A 1 105 ? -5.632 -14.204 -10.881 1.00 60.81 105 TYR A N 1
ATOM 777 C CA . TYR A 1 105 ? -4.352 -14.176 -11.593 1.00 60.81 105 TYR A CA 1
ATOM 778 C C . TYR A 1 105 ? -4.424 -14.897 -12.946 1.00 60.81 105 TYR A C 1
ATOM 780 O O . TYR A 1 105 ? -4.768 -16.074 -13.021 1.00 60.81 105 TYR A O 1
ATOM 788 N N . GLN A 1 106 ? -4.066 -14.181 -14.015 1.00 54.38 106 GLN A N 1
ATOM 789 C CA . GLN A 1 106 ? -4.240 -14.622 -15.406 1.00 54.38 106 GLN A CA 1
ATOM 790 C C . GLN A 1 106 ? -3.067 -15.437 -15.976 1.00 54.38 106 GLN A C 1
ATOM 792 O O . GLN A 1 106 ? -3.213 -16.037 -17.038 1.00 54.38 106 GLN A O 1
ATOM 797 N N . LYS A 1 107 ? -1.904 -15.480 -15.310 1.00 57.94 107 LYS A N 1
ATOM 798 C CA . LYS A 1 107 ? -0.765 -16.285 -15.778 1.00 57.94 107 LYS A CA 1
ATOM 799 C C . LYS A 1 107 ? -0.813 -17.686 -15.156 1.00 57.94 107 LYS A C 1
ATOM 801 O O . LYS A 1 107 ? -1.054 -17.801 -13.952 1.00 57.94 107 LYS A O 1
ATOM 806 N N . PRO A 1 108 ? -0.593 -18.756 -15.934 1.00 54.94 108 PRO A N 1
ATOM 807 C CA . PRO A 1 108 ? -0.524 -20.097 -15.379 1.00 54.94 108 PRO A CA 1
ATOM 808 C C . PRO A 1 108 ? 0.710 -20.193 -14.473 1.00 54.94 108 PRO A C 1
ATOM 810 O O . PRO A 1 108 ? 1.832 -19.950 -14.906 1.00 54.94 108 PRO A O 1
ATOM 813 N N . LEU A 1 109 ? 0.473 -20.474 -13.195 1.00 60.16 109 LEU A N 1
ATOM 814 C CA . LEU A 1 109 ? 1.475 -21.050 -12.306 1.00 60.16 109 LEU A CA 1
ATOM 815 C C . LEU A 1 109 ? 1.346 -22.569 -12.422 1.00 60.16 109 LEU A C 1
ATOM 817 O O . LEU A 1 109 ? 0.215 -23.061 -12.470 1.00 60.16 109 LEU A O 1
ATOM 821 N N . ASP A 1 110 ? 2.474 -23.277 -12.430 1.00 67.69 110 ASP A N 1
ATOM 822 C CA . ASP A 1 110 ? 2.513 -24.744 -12.518 1.00 67.69 110 ASP A CA 1
ATOM 823 C C . ASP A 1 110 ? 1.903 -25.421 -11.275 1.00 67.69 110 ASP A C 1
ATOM 825 O O . ASP A 1 110 ? 1.383 -26.525 -11.356 1.00 67.69 110 ASP A O 1
ATOM 829 N N . LEU A 1 111 ? 1.892 -24.725 -10.131 1.00 68.44 111 LEU A N 1
ATOM 830 C CA . LEU A 1 111 ? 1.213 -25.132 -8.900 1.00 68.44 111 LEU A CA 1
ATOM 831 C C . LEU A 1 111 ? 0.286 -24.012 -8.429 1.00 68.44 111 LEU A C 1
ATOM 833 O O . LEU A 1 111 ? 0.716 -22.875 -8.209 1.00 68.44 111 LEU A O 1
ATOM 837 N N . LYS A 1 112 ? -0.993 -24.339 -8.246 1.00 75.56 112 LYS A N 1
ATOM 838 C CA . LYS A 1 112 ? -2.002 -23.440 -7.676 1.00 75.56 112 LYS A CA 1
ATOM 839 C C . LYS A 1 112 ? -2.544 -24.054 -6.386 1.00 75.56 112 LYS A C 1
ATOM 841 O O . LYS A 1 112 ? -2.716 -25.270 -6.337 1.00 75.56 112 LYS A O 1
ATOM 846 N N . PRO A 1 113 ? -2.811 -23.251 -5.340 1.00 79.44 113 PRO A N 1
ATOM 847 C CA . PRO A 1 113 ? -3.511 -23.772 -4.178 1.00 79.44 113 PRO A CA 1
ATOM 848 C C . PRO A 1 113 ? -4.915 -24.240 -4.582 1.00 79.44 113 PRO A C 1
ATOM 850 O O . PRO A 1 113 ? -5.480 -23.747 -5.556 1.00 79.44 113 PRO A O 1
ATOM 853 N N . LEU A 1 114 ? -5.490 -25.168 -3.816 1.00 85.56 114 LEU A N 1
ATOM 854 C CA . LEU A 1 114 ? -6.822 -25.714 -4.111 1.00 85.56 114 LEU A CA 1
ATOM 855 C C . LEU A 1 114 ? -7.909 -24.638 -4.017 1.00 85.56 114 LEU A C 1
ATOM 857 O O . LEU A 1 114 ? -8.864 -24.626 -4.784 1.00 85.56 114 LEU A O 1
ATOM 861 N N . ILE A 1 115 ? -7.734 -23.706 -3.079 1.00 84.38 115 ILE A N 1
ATOM 862 C CA . ILE A 1 115 ? -8.574 -22.523 -2.914 1.00 84.38 115 ILE A CA 1
ATOM 863 C C . ILE A 1 115 ? -7.700 -21.320 -2.566 1.00 84.38 115 ILE A C 1
ATOM 865 O O . ILE A 1 115 ? -6.641 -21.458 -1.948 1.00 84.38 115 ILE A O 1
ATOM 869 N N . THR A 1 116 ? -8.182 -20.117 -2.864 1.00 82.44 116 THR A N 1
ATOM 870 C CA . THR A 1 116 ? -7.806 -18.949 -2.059 1.00 82.44 116 THR A CA 1
ATOM 871 C C . THR A 1 116 ? -8.779 -18.798 -0.886 1.00 82.44 116 THR A C 1
ATOM 873 O O . THR A 1 116 ? -9.760 -19.528 -0.757 1.00 82.44 116 THR A O 1
ATOM 876 N N . GLY A 1 117 ? -8.520 -17.861 0.019 1.00 78.94 117 GLY A N 1
ATOM 877 C CA . GLY A 1 117 ? -9.516 -17.511 1.030 1.00 78.94 117 GLY A CA 1
ATOM 878 C C . GLY A 1 117 ? -9.223 -16.165 1.657 1.00 78.94 117 GLY A C 1
ATOM 879 O O . GLY A 1 117 ? -9.147 -16.008 2.879 1.00 78.94 117 GLY A O 1
ATOM 880 N N . VAL A 1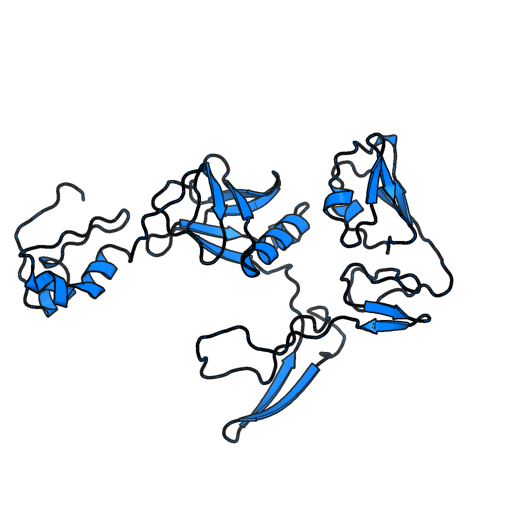 118 ? -9.052 -15.164 0.793 1.00 79.25 118 VAL A N 1
ATOM 881 C CA . VAL A 1 118 ? -8.913 -13.777 1.239 1.00 79.25 118 VAL A CA 1
ATOM 882 C C . VAL A 1 118 ? -10.180 -13.408 2.009 1.00 79.25 118 VAL A C 1
ATOM 884 O O . VAL A 1 118 ? -11.301 -13.560 1.519 1.00 79.25 118 VAL A O 1
ATOM 887 N N . GLY A 1 119 ? -10.003 -12.950 3.248 1.00 76.44 119 GLY A N 1
ATOM 888 C CA . GLY A 1 119 ? -11.105 -12.680 4.169 1.00 76.44 119 GLY A CA 1
ATOM 889 C C . GLY A 1 119 ? -11.371 -13.776 5.211 1.00 76.44 119 GLY A C 1
ATOM 890 O O . GLY A 1 119 ? -12.301 -13.595 6.005 1.00 76.44 119 GLY A O 1
ATOM 891 N N . ALA A 1 120 ? -10.603 -14.877 5.234 1.00 77.00 120 ALA A N 1
ATOM 892 C CA . ALA A 1 120 ? -10.753 -16.016 6.158 1.00 77.00 120 ALA A CA 1
ATOM 893 C C . ALA A 1 120 ? -10.837 -15.638 7.646 1.00 77.00 120 ALA A C 1
ATOM 895 O O . ALA A 1 120 ? -11.543 -16.285 8.414 1.00 77.00 120 ALA A O 1
ATOM 896 N N . GLY A 1 121 ? -10.219 -14.537 8.056 1.00 70.12 121 GLY A N 1
ATOM 897 C CA . GLY A 1 121 ? -10.477 -13.945 9.363 1.00 70.12 121 GLY A CA 1
ATOM 898 C C . GLY A 1 121 ? -9.729 -14.534 10.552 1.00 70.12 121 GLY A C 1
ATOM 899 O O . GLY A 1 121 ? -10.290 -14.553 11.647 1.00 70.12 121 GLY A O 1
ATOM 900 N N . THR A 1 122 ? -8.463 -14.919 10.396 1.00 65.25 122 THR A N 1
ATOM 901 C CA . THR A 1 122 ? -7.582 -15.275 11.524 1.00 65.25 122 THR A CA 1
ATOM 902 C C . THR A 1 122 ? -6.572 -14.180 11.831 1.00 65.25 122 THR A C 1
ATOM 904 O O . THR A 1 122 ? -6.237 -13.360 10.984 1.00 65.25 122 THR A O 1
ATOM 907 N N . ALA A 1 123 ? -6.057 -14.154 13.060 1.00 65.69 123 ALA A N 1
ATOM 908 C CA . ALA A 1 123 ? -4.789 -13.472 13.290 1.00 65.69 123 ALA A CA 1
ATOM 909 C C . ALA A 1 123 ? -3.648 -14.303 12.659 1.00 65.69 123 ALA A C 1
ATOM 911 O O . ALA A 1 123 ? -3.825 -15.483 12.356 1.00 65.69 123 ALA A O 1
ATOM 912 N N . TYR A 1 124 ? -2.472 -13.719 12.479 1.00 66.31 124 TYR A N 1
ATOM 913 C CA . TYR A 1 124 ? -1.244 -14.490 12.313 1.00 66.31 124 TYR A CA 1
ATOM 914 C C . TYR A 1 124 ? -0.133 -13.791 13.111 1.00 66.31 124 TYR A C 1
ATOM 916 O O . TYR A 1 124 ? 0.069 -12.590 12.911 1.00 66.31 124 TYR A O 1
ATOM 924 N N . PRO A 1 125 ? 0.557 -14.495 14.028 1.00 70.06 125 PRO A N 1
ATOM 925 C CA . PRO A 1 125 ? 0.234 -15.841 14.512 1.00 70.06 125 PRO A CA 1
ATOM 926 C C . PRO A 1 125 ? -1.132 -15.870 15.229 1.00 70.06 125 PRO A C 1
ATOM 928 O O . PRO A 1 125 ? -1.554 -14.878 15.827 1.00 70.06 125 PRO A O 1
ATOM 931 N N . CYS A 1 126 ? -1.849 -16.995 15.166 1.00 73.44 126 CYS A N 1
ATOM 932 C CA . CYS A 1 126 ? -3.109 -17.180 15.894 1.00 73.44 126 CYS A CA 1
ATOM 933 C C . CYS A 1 126 ? -3.113 -18.496 16.653 1.00 73.44 126 CYS A C 1
ATOM 935 O O . CYS A 1 126 ? -2.639 -19.510 16.161 1.00 73.44 126 CYS A O 1
ATOM 937 N N . CYS A 1 127 ? -3.697 -18.468 17.849 1.00 77.12 127 CYS A N 1
ATOM 938 C CA . CYS A 1 127 ? -3.946 -19.658 18.656 1.00 77.12 127 CYS A CA 1
ATOM 939 C C . CYS A 1 127 ? -5.157 -20.473 18.177 1.00 77.12 127 CYS A C 1
ATOM 941 O O . CYS A 1 127 ? -5.444 -21.524 18.741 1.00 77.12 127 CYS A O 1
ATOM 943 N N . ARG A 1 128 ? -5.900 -19.978 17.181 1.00 76.75 128 ARG A N 1
ATOM 944 C CA . ARG A 1 128 ? -7.052 -20.672 16.603 1.00 76.75 128 ARG A CA 1
ATOM 945 C C . ARG A 1 128 ? -6.628 -21.408 15.339 1.00 76.75 128 ARG A C 1
ATOM 947 O O . ARG A 1 128 ? -5.811 -20.863 14.595 1.00 76.75 128 ARG A O 1
ATOM 954 N N . PRO A 1 129 ? -7.203 -22.591 15.075 1.00 77.88 129 PRO A N 1
ATOM 955 C CA . PRO A 1 129 ? -6.974 -23.283 13.819 1.00 77.88 129 PRO A CA 1
ATOM 956 C C . PRO A 1 129 ? -7.403 -22.410 12.638 1.00 77.88 129 PRO A C 1
ATOM 958 O O . PRO A 1 129 ? -8.276 -21.542 12.764 1.00 77.88 129 PRO A O 1
ATOM 961 N N . ALA A 1 130 ? -6.784 -22.659 11.486 1.00 79.31 130 ALA A N 1
ATOM 962 C CA . ALA A 1 130 ? -7.222 -22.076 10.231 1.00 79.31 130 ALA A CA 1
ATOM 963 C C . ALA A 1 130 ? -8.707 -22.424 9.992 1.00 79.31 130 ALA A C 1
ATOM 965 O O . ALA A 1 130 ? -9.093 -23.582 10.152 1.00 79.31 130 ALA A O 1
ATOM 966 N N . PRO A 1 131 ? -9.554 -21.451 9.629 1.00 76.50 131 PRO A N 1
ATOM 967 C CA . PRO A 1 131 ? -10.992 -21.650 9.489 1.00 76.50 131 PRO A CA 1
ATOM 968 C C . PRO A 1 131 ? -11.343 -22.452 8.235 1.00 76.50 131 PRO A C 1
ATOM 970 O O . PRO A 1 131 ? -12.441 -22.994 8.157 1.00 76.50 131 PRO A O 1
ATOM 973 N N . HIS A 1 132 ? -10.423 -22.522 7.268 1.00 81.94 132 HIS A N 1
ATOM 974 C CA . HIS A 1 132 ? -10.596 -23.253 6.021 1.00 81.94 132 HIS A CA 1
ATOM 975 C C . HIS A 1 132 ? -9.343 -24.084 5.747 1.00 81.94 132 HIS A C 1
ATOM 977 O O . HIS A 1 132 ? -8.257 -23.546 5.516 1.00 81.94 132 HIS A O 1
ATOM 983 N N . ILE A 1 133 ? -9.520 -25.399 5.811 1.00 87.31 133 ILE A N 1
ATOM 984 C CA . ILE A 1 133 ? -8.524 -26.413 5.480 1.00 87.31 133 ILE A CA 1
ATOM 985 C C . ILE A 1 133 ? -9.201 -27.316 4.458 1.00 87.31 133 ILE A C 1
ATOM 987 O O . ILE A 1 133 ? -10.266 -27.862 4.744 1.00 87.31 133 ILE A O 1
ATOM 991 N N . VAL A 1 134 ? -8.624 -27.416 3.267 1.00 88.75 134 VAL A N 1
ATOM 992 C CA . VAL A 1 134 ? -9.139 -28.258 2.182 1.00 88.75 134 VAL A CA 1
ATOM 993 C C . VAL A 1 134 ? -8.059 -29.232 1.738 1.00 88.75 134 VAL A C 1
ATOM 995 O O . VAL A 1 134 ? -6.873 -28.905 1.801 1.00 88.75 134 VAL A O 1
ATOM 998 N N . GLN A 1 135 ? -8.478 -30.415 1.306 1.00 91.94 135 GLN A N 1
ATOM 999 C CA . GLN A 1 135 ? -7.609 -31.463 0.789 1.00 91.94 135 GLN A CA 1
ATOM 1000 C C . GLN A 1 135 ? -8.139 -31.930 -0.565 1.00 91.94 135 GLN A C 1
ATOM 1002 O O . GLN A 1 135 ? -9.354 -31.982 -0.752 1.00 91.94 135 GLN A O 1
ATOM 1007 N N . ASP A 1 136 ? -7.224 -32.260 -1.467 1.00 90.94 136 ASP A N 1
ATOM 1008 C CA . ASP A 1 136 ? -7.492 -32.890 -2.759 1.00 90.94 136 ASP A CA 1
ATOM 1009 C C . ASP A 1 136 ? -6.269 -33.715 -3.197 1.00 90.94 136 ASP A C 1
ATOM 1011 O O . ASP A 1 136 ? -5.216 -33.635 -2.559 1.00 90.94 136 ASP A O 1
ATOM 1015 N N . GLU A 1 137 ? -6.384 -34.474 -4.281 1.00 90.50 137 GLU A N 1
ATOM 1016 C CA . GLU A 1 137 ? -5.274 -35.197 -4.911 1.00 90.50 137 GLU A CA 1
ATOM 1017 C C . GLU A 1 137 ? -4.930 -34.547 -6.261 1.00 90.50 137 GLU A C 1
ATOM 1019 O O . GLU A 1 137 ? -5.784 -34.415 -7.137 1.00 90.50 137 GLU A O 1
ATOM 1024 N N . VAL A 1 138 ? -3.673 -34.134 -6.447 1.00 85.38 138 VAL A N 1
ATOM 1025 C CA . VAL A 1 138 ? -3.180 -33.532 -7.698 1.00 85.38 138 VAL A CA 1
ATOM 1026 C C . VAL A 1 138 ? -2.016 -34.366 -8.213 1.00 85.38 138 VAL A C 1
ATOM 1028 O O . VAL A 1 138 ? -1.006 -34.504 -7.529 1.00 85.38 138 VAL A O 1
ATOM 1031 N N . ASP A 1 139 ? -2.167 -34.942 -9.408 1.00 88.50 139 ASP A N 1
ATOM 1032 C CA . ASP A 1 139 ? -1.162 -35.803 -10.052 1.00 88.50 139 ASP A CA 1
ATOM 1033 C C . ASP A 1 139 ? -0.659 -36.954 -9.151 1.00 88.50 139 ASP A C 1
ATOM 1035 O O . ASP A 1 139 ? 0.525 -37.293 -9.137 1.00 88.50 139 ASP A O 1
ATOM 1039 N N . GLY A 1 140 ? -1.568 -37.560 -8.376 1.00 90.44 140 GLY A N 1
ATOM 1040 C CA . GLY A 1 140 ? -1.252 -38.645 -7.438 1.00 90.44 140 GLY A CA 1
ATOM 1041 C C . GLY A 1 140 ? -0.596 -38.188 -6.130 1.00 90.44 140 GLY A C 1
ATOM 1042 O O . GLY A 1 140 ? -0.079 -39.022 -5.385 1.00 90.44 140 GLY A O 1
ATOM 1043 N N . VAL A 1 141 ? -0.579 -36.880 -5.849 1.00 88.62 141 VAL A N 1
ATOM 1044 C CA . VAL A 1 141 ? -0.048 -36.294 -4.612 1.00 88.62 141 VAL A CA 1
ATOM 1045 C C . VAL A 1 141 ? -1.189 -35.708 -3.785 1.00 88.62 141 VAL A C 1
ATOM 1047 O O . VAL A 1 141 ? -1.933 -34.857 -4.267 1.00 88.62 141 VAL A O 1
ATOM 1050 N N . ASP A 1 142 ? -1.287 -36.106 -2.514 1.00 92.06 142 ASP A N 1
ATOM 1051 C CA . ASP A 1 142 ? -2.164 -35.449 -1.541 1.00 92.06 142 ASP A CA 1
ATOM 1052 C C . ASP A 1 142 ? -1.748 -33.981 -1.355 1.00 92.06 142 ASP A C 1
ATOM 1054 O O . ASP A 1 142 ? -0.655 -33.669 -0.868 1.00 92.06 142 ASP A O 1
ATOM 1058 N N . VAL A 1 143 ? -2.640 -33.059 -1.700 1.00 89.75 143 VAL A N 1
ATOM 1059 C CA . VAL A 1 143 ? -2.463 -31.619 -1.526 1.00 89.75 143 VAL A CA 1
ATOM 1060 C C . VAL A 1 143 ? -3.394 -31.136 -0.425 1.00 89.75 143 VAL A C 1
ATOM 1062 O O . VAL A 1 143 ? -4.609 -31.276 -0.508 1.00 89.75 143 VAL A O 1
ATOM 1065 N N . VAL A 1 144 ? -2.833 -30.490 0.599 1.00 90.19 144 VAL A N 1
ATOM 1066 C CA . VAL A 1 144 ? -3.603 -29.828 1.662 1.00 90.19 144 VAL A CA 1
ATOM 1067 C C . VAL A 1 144 ? -3.357 -28.326 1.597 1.00 90.19 144 VAL A C 1
ATOM 1069 O O . VAL A 1 144 ? -2.228 -27.860 1.744 1.00 90.19 144 VAL A O 1
ATOM 1072 N N . THR A 1 145 ? -4.419 -27.544 1.407 1.00 87.88 145 THR A N 1
ATOM 1073 C CA . THR A 1 145 ? -4.364 -26.077 1.441 1.00 87.88 145 THR A CA 1
ATOM 1074 C C . THR A 1 145 ? -4.950 -25.561 2.751 1.00 87.88 145 THR A C 1
ATOM 1076 O O . THR A 1 145 ? -6.125 -25.770 3.056 1.00 87.88 145 THR A O 1
ATOM 1079 N N . VAL A 1 146 ? -4.127 -24.840 3.514 1.00 85.50 146 VAL A N 1
ATOM 1080 C CA . VAL A 1 146 ? -4.505 -24.199 4.779 1.00 85.50 146 VAL A CA 1
ATOM 1081 C C . VAL A 1 146 ? -4.599 -22.693 4.562 1.00 85.50 146 VAL A C 1
ATOM 1083 O O . VAL A 1 146 ? -3.590 -22.026 4.333 1.00 85.50 146 VAL A O 1
ATOM 1086 N N . VAL A 1 147 ? -5.804 -22.134 4.659 1.00 80.19 147 VAL A N 1
ATOM 1087 C CA . VAL A 1 147 ? -6.015 -20.699 4.450 1.00 80.19 147 VAL A CA 1
ATOM 1088 C C . VAL A 1 147 ? -6.014 -19.959 5.780 1.00 80.19 147 VAL A C 1
ATOM 1090 O O . VAL A 1 147 ? -6.856 -20.183 6.652 1.00 80.19 147 VAL A O 1
ATOM 1093 N N . THR A 1 148 ? -5.110 -18.991 5.893 1.00 76.44 148 THR A N 1
ATOM 1094 C CA . THR A 1 148 ? -5.076 -18.019 6.990 1.00 76.44 148 THR A CA 1
ATOM 1095 C C . THR A 1 148 ? -4.962 -16.604 6.435 1.00 76.44 148 THR A C 1
ATOM 1097 O O . THR A 1 148 ? -4.600 -16.400 5.277 1.00 76.44 148 THR A O 1
ATOM 1100 N N . GLU A 1 149 ? -5.284 -15.604 7.252 1.00 74.44 149 GLU A N 1
ATOM 1101 C CA . GLU A 1 149 ? -4.989 -14.213 6.912 1.00 74.44 149 GLU A CA 1
ATOM 1102 C C . GLU A 1 149 ? -3.626 -13.778 7.450 1.00 74.44 149 GLU A C 1
ATOM 1104 O O . GLU A 1 149 ? -3.323 -13.949 8.632 1.00 74.44 149 GLU A O 1
ATOM 1109 N N . ALA A 1 150 ? -2.843 -13.122 6.594 1.00 72.06 150 ALA A N 1
ATOM 1110 C CA . ALA A 1 150 ? -1.634 -12.426 7.001 1.00 72.06 150 ALA A CA 1
ATOM 1111 C C . ALA A 1 150 ? -1.973 -10.977 7.396 1.00 72.06 150 ALA A C 1
ATOM 1113 O O . ALA A 1 150 ? -2.617 -10.259 6.621 1.00 72.06 150 ALA A O 1
ATOM 1114 N N . PRO A 1 151 ? -1.550 -10.498 8.579 1.00 74.69 151 PRO A N 1
ATOM 1115 C CA . PRO A 1 151 ? -1.685 -9.097 8.911 1.00 74.69 151 PRO A CA 1
ATOM 1116 C C . PRO A 1 151 ? -0.77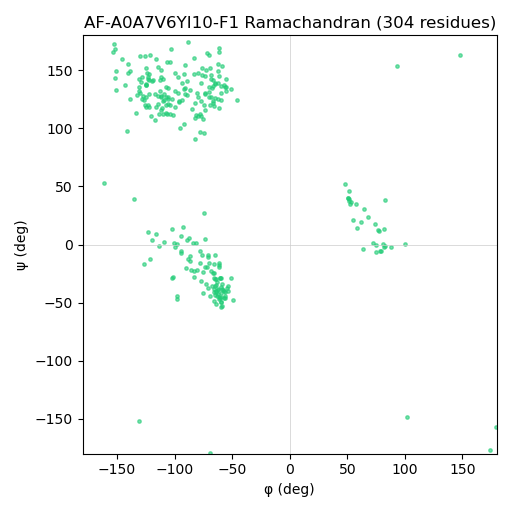6 -8.280 7.999 1.00 74.69 151 PRO A C 1
ATOM 1118 O O . PRO A 1 151 ? 0.381 -8.625 7.765 1.00 74.69 151 PRO A O 1
ATOM 1121 N N . LEU A 1 152 ? -1.269 -7.120 7.575 1.00 80.38 152 LEU A N 1
ATOM 1122 C CA . LEU A 1 152 ? -0.485 -6.203 6.756 1.00 80.38 152 LEU A CA 1
ATOM 1123 C C . LEU A 1 152 ? 0.729 -5.631 7.507 1.00 80.38 152 LEU A C 1
ATOM 1125 O O . LEU A 1 152 ? 1.542 -4.964 6.896 1.00 80.38 152 LEU A O 1
ATOM 1129 N N . SER A 1 153 ? 0.859 -5.847 8.821 1.00 77.06 153 SER A N 1
ATOM 1130 C CA . SER A 1 153 ? 1.812 -5.163 9.705 1.00 77.06 153 SER A CA 1
ATOM 1131 C C . SER A 1 153 ? 3.287 -5.359 9.364 1.00 77.06 153 SER A C 1
ATOM 1133 O O . SER A 1 153 ? 4.076 -4.535 9.800 1.00 77.06 153 SER A O 1
ATOM 1135 N N . TYR A 1 154 ? 3.658 -6.385 8.596 1.00 83.19 154 TYR A N 1
ATOM 1136 C CA . TYR A 1 154 ? 5.024 -6.586 8.082 1.00 83.19 154 TYR A CA 1
ATOM 1137 C C . TYR A 1 154 ? 5.097 -6.511 6.552 1.00 83.19 154 TYR A C 1
ATOM 1139 O O . TYR A 1 154 ? 6.129 -6.812 5.961 1.00 83.19 154 TYR A O 1
ATOM 1147 N N . SER A 1 155 ? 4.008 -6.108 5.906 1.00 88.06 155 SER A N 1
ATOM 1148 C CA . SER A 1 155 ? 3.894 -6.085 4.455 1.00 88.06 155 SER A CA 1
ATOM 1149 C C . SER A 1 155 ? 4.322 -4.737 3.880 1.00 88.06 155 SER A C 1
ATOM 1151 O O . SER A 1 155 ? 4.232 -3.685 4.517 1.00 88.06 155 SER A O 1
ATOM 1153 N N . GLY A 1 156 ? 4.757 -4.769 2.632 1.00 93.62 156 GLY A N 1
ATOM 1154 C CA . GLY A 1 156 ? 5.014 -3.596 1.815 1.00 93.62 156 GLY A CA 1
ATOM 1155 C C . GLY A 1 156 ? 4.815 -3.949 0.351 1.00 93.62 156 GLY A C 1
ATOM 1156 O O . GLY A 1 156 ? 4.672 -5.121 0.003 1.00 93.62 156 GLY A O 1
ATOM 1157 N N . VAL A 1 157 ? 4.784 -2.929 -0.493 1.00 95.7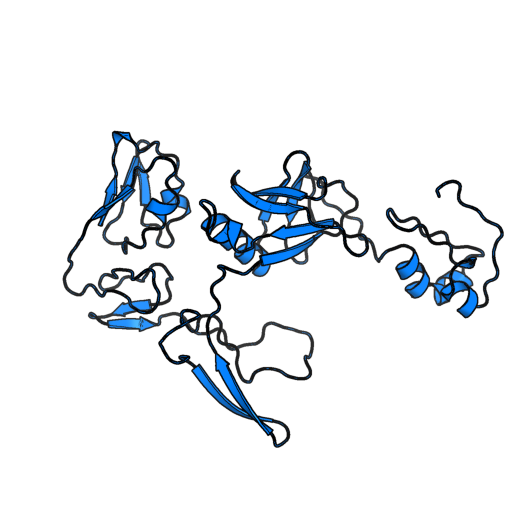5 157 VAL A N 1
ATOM 1158 C CA . VAL A 1 157 ? 4.712 -3.075 -1.944 1.00 95.75 157 VAL A CA 1
ATOM 1159 C C . VAL A 1 157 ? 5.791 -2.230 -2.590 1.00 95.75 157 VAL A C 1
ATOM 1161 O O . VAL A 1 157 ? 6.045 -1.097 -2.174 1.00 95.75 157 VAL A O 1
ATOM 1164 N N . LYS A 1 158 ? 6.409 -2.797 -3.622 1.00 96.81 158 LYS A N 1
ATOM 1165 C CA . LYS A 1 158 ? 7.320 -2.089 -4.510 1.00 96.81 158 LYS A CA 1
ATOM 1166 C C . LYS A 1 158 ? 6.532 -1.638 -5.735 1.00 96.81 158 LYS A C 1
ATOM 1168 O O . LYS A 1 158 ? 5.874 -2.448 -6.385 1.00 96.81 158 LYS A O 1
ATOM 1173 N N . VAL A 1 159 ? 6.546 -0.340 -6.006 1.00 96.69 159 VAL A N 1
ATOM 1174 C CA . VAL A 1 159 ? 5.795 0.278 -7.101 1.00 96.69 159 VAL A CA 1
ATOM 1175 C C . VAL A 1 159 ? 6.780 0.660 -8.191 1.00 96.69 159 VAL A C 1
ATOM 1177 O O . VAL A 1 159 ? 7.600 1.553 -7.989 1.00 96.69 159 VAL A O 1
ATOM 1180 N N . LYS A 1 160 ? 6.683 -0.017 -9.336 1.00 94.44 160 LYS A N 1
ATOM 1181 C CA . LYS A 1 160 ? 7.399 0.338 -10.564 1.00 94.44 160 LYS A CA 1
ATOM 1182 C C . LYS A 1 160 ? 6.674 1.486 -11.253 1.00 94.44 160 LYS A C 1
ATOM 1184 O O . LYS A 1 160 ? 5.472 1.393 -11.499 1.00 94.44 160 LYS A O 1
ATOM 1189 N N . ILE A 1 161 ? 7.400 2.550 -11.564 1.00 93.75 161 ILE A N 1
ATOM 1190 C CA . ILE A 1 161 ? 6.892 3.719 -12.275 1.00 93.75 161 ILE A CA 1
ATOM 1191 C C . ILE A 1 161 ? 7.715 3.878 -13.549 1.00 93.75 161 ILE A C 1
ATOM 1193 O O . ILE A 1 161 ? 8.896 4.228 -13.518 1.00 93.75 161 ILE A O 1
ATOM 1197 N N . ASP A 1 162 ? 7.065 3.625 -14.679 1.00 89.44 162 ASP A N 1
ATOM 1198 C CA . ASP A 1 162 ? 7.669 3.792 -15.995 1.00 89.44 162 ASP A CA 1
ATOM 1199 C C . ASP A 1 162 ? 7.575 5.257 -16.408 1.00 89.44 162 ASP A C 1
ATOM 1201 O O . ASP A 1 162 ? 6.578 5.699 -16.972 1.00 89.44 162 ASP A O 1
ATOM 1205 N N . THR A 1 163 ? 8.609 6.020 -16.055 1.00 88.81 163 THR A N 1
ATOM 1206 C CA . THR A 1 163 ? 8.735 7.434 -16.408 1.00 88.81 163 THR A CA 1
ATOM 1207 C C . THR A 1 163 ? 10.194 7.853 -16.528 1.00 88.81 163 THR A C 1
ATOM 1209 O O . THR A 1 163 ? 11.063 7.341 -15.819 1.00 88.81 163 THR A O 1
ATOM 1212 N N . ASN A 1 164 ? 10.461 8.820 -17.406 1.00 85.50 164 ASN A N 1
ATOM 1213 C CA . ASN A 1 164 ? 11.761 9.497 -17.467 1.00 85.50 164 ASN A CA 1
ATOM 1214 C C . ASN A 1 164 ? 11.794 10.792 -16.644 1.00 85.50 164 ASN A C 1
ATOM 1216 O O . ASN A 1 164 ? 12.849 11.415 -16.533 1.00 85.50 164 ASN A O 1
ATOM 1220 N N . PHE A 1 165 ? 10.664 11.221 -16.076 1.00 91.06 165 PHE A N 1
ATOM 1221 C CA . PHE A 1 165 ? 10.642 12.401 -15.227 1.00 91.06 165 PHE A CA 1
ATOM 1222 C C . PHE A 1 165 ? 11.387 12.151 -13.915 1.00 91.06 165 PHE A C 1
ATOM 1224 O O . PHE A 1 165 ? 11.354 11.060 -13.338 1.00 91.06 165 PHE A O 1
ATOM 1231 N N . PHE A 1 166 ? 12.040 13.200 -13.418 1.00 93.06 166 PHE A N 1
ATOM 1232 C CA . PHE A 1 166 ? 12.605 13.186 -12.079 1.00 93.06 166 PHE A CA 1
ATOM 1233 C C . PHE A 1 166 ? 11.474 13.128 -11.047 1.00 93.06 166 PHE A C 1
ATOM 1235 O O . PHE A 1 166 ? 10.600 13.998 -11.030 1.00 93.06 166 PHE A O 1
ATOM 1242 N N . ILE A 1 167 ? 11.498 12.110 -10.184 1.00 95.94 167 ILE A N 1
ATOM 1243 C CA . ILE A 1 167 ? 10.516 11.962 -9.101 1.00 95.94 167 ILE A CA 1
ATOM 1244 C C . ILE A 1 167 ? 11.065 12.398 -7.739 1.00 95.94 167 ILE A C 1
ATOM 1246 O O . ILE A 1 167 ? 10.292 12.833 -6.888 1.00 95.94 167 ILE A O 1
ATOM 1250 N N . GLY A 1 168 ? 12.376 12.307 -7.536 1.00 96.75 168 GLY A N 1
ATOM 1251 C CA . GLY A 1 168 ? 13.054 12.569 -6.271 1.00 96.75 168 GLY A CA 1
ATOM 1252 C C . GLY A 1 168 ? 14.293 11.691 -6.116 1.00 96.75 168 GLY A C 1
ATOM 1253 O O . GLY A 1 168 ? 14.436 10.691 -6.816 1.00 96.75 168 GLY A O 1
ATOM 1254 N N . GLU A 1 169 ? 15.163 12.080 -5.188 1.00 96.75 169 GLU A N 1
ATOM 1255 C CA . GLU A 1 169 ? 16.378 11.335 -4.848 1.00 96.75 169 GLU A CA 1
ATOM 1256 C C . GLU A 1 169 ? 16.059 10.009 -4.147 1.00 96.75 169 GLU A C 1
ATOM 1258 O O . GLU A 1 169 ? 15.057 9.894 -3.432 1.00 96.75 169 GLU A O 1
ATOM 1263 N N . GLU A 1 170 ? 16.939 9.021 -4.297 1.00 97.06 170 GLU A N 1
ATOM 1264 C CA . GLU A 1 170 ? 16.836 7.749 -3.578 1.00 97.06 170 GLU A CA 1
ATOM 1265 C C . GLU A 1 170 ? 16.780 7.976 -2.055 1.00 97.06 170 GLU A C 1
ATOM 1267 O O . GLU A 1 170 ? 17.490 8.810 -1.488 1.00 97.06 170 GLU A O 1
ATOM 1272 N N . GLY A 1 171 ? 15.873 7.272 -1.374 1.00 97.69 171 GLY A N 1
ATOM 1273 C CA . GLY A 1 171 ? 15.609 7.448 0.055 1.00 97.69 171 GLY A CA 1
ATOM 1274 C C . GLY A 1 171 ? 14.723 8.651 0.408 1.00 97.69 171 GLY A C 1
ATOM 1275 O O . GLY A 1 171 ? 14.323 8.791 1.572 1.00 97.69 171 GLY A O 1
ATOM 1276 N N . ALA A 1 172 ? 14.349 9.506 -0.554 1.00 98.44 172 ALA A N 1
ATOM 1277 C CA . ALA A 1 172 ? 13.408 10.595 -0.304 1.00 98.44 172 ALA A CA 1
ATOM 1278 C C . ALA A 1 172 ? 12.056 10.050 0.180 1.00 98.44 172 ALA A C 1
ATOM 1280 O O . ALA A 1 172 ? 11.512 9.080 -0.349 1.00 98.44 172 ALA A O 1
ATOM 1281 N N . LYS A 1 173 ? 11.477 10.682 1.206 1.00 98.50 173 LYS A N 1
ATOM 1282 C CA . LYS A 1 173 ? 10.220 10.217 1.812 1.00 98.50 173 LYS A CA 1
ATOM 1283 C C . LYS A 1 173 ? 9.052 10.430 0.859 1.00 98.50 173 LYS A C 1
ATOM 1285 O O . LYS A 1 173 ? 8.861 11.522 0.333 1.00 98.50 173 LYS A O 1
ATOM 1290 N N . VAL A 1 174 ? 8.202 9.419 0.740 1.00 98.50 174 VAL A N 1
ATOM 1291 C CA . VAL A 1 174 ? 6.941 9.488 -0.000 1.00 98.50 174 VAL A CA 1
ATOM 1292 C C . VAL A 1 174 ? 5.805 9.712 0.985 1.00 98.50 174 VAL A C 1
ATOM 1294 O O . VAL A 1 174 ? 5.695 9.020 2.004 1.00 98.50 174 VAL A O 1
ATOM 1297 N N . ARG A 1 175 ? 4.937 10.677 0.691 1.00 97.94 175 ARG A N 1
ATOM 1298 C CA . ARG A 1 175 ? 3.828 11.086 1.550 1.00 97.94 175 ARG A CA 1
ATOM 1299 C C . ARG A 1 175 ? 2.479 10.967 0.870 1.00 97.94 175 ARG A C 1
ATOM 1301 O O . ARG A 1 175 ? 2.327 11.296 -0.300 1.00 97.94 175 ARG A O 1
ATOM 1308 N N . ARG A 1 176 ? 1.467 10.634 1.667 1.00 95.56 176 ARG A N 1
ATOM 1309 C CA . ARG A 1 176 ? 0.049 10.748 1.318 1.00 95.56 176 ARG A CA 1
ATOM 1310 C C . ARG A 1 176 ? -0.658 11.540 2.407 1.00 95.56 176 ARG A C 1
ATOM 1312 O O . ARG A 1 176 ? -0.497 11.244 3.590 1.00 95.56 176 ARG A O 1
ATOM 1319 N N . ASN A 1 177 ? -1.393 12.588 2.032 1.00 89.31 177 ASN A N 1
ATOM 1320 C CA . ASN A 1 177 ? -2.061 13.497 2.978 1.00 89.31 177 ASN A CA 1
ATOM 1321 C C . ASN A 1 177 ? -1.116 14.035 4.078 1.00 89.31 177 ASN A C 1
ATOM 1323 O O . ASN A 1 177 ? -1.458 14.104 5.261 1.00 89.31 177 ASN A O 1
ATOM 1327 N N . GLY A 1 178 ? 0.124 14.354 3.689 1.00 89.75 178 GLY A N 1
ATOM 1328 C CA . GLY A 1 178 ? 1.184 14.844 4.578 1.00 89.75 178 GLY A CA 1
ATOM 1329 C C . GLY A 1 178 ? 1.828 13.788 5.488 1.00 89.75 178 GLY A C 1
ATOM 1330 O O . GLY A 1 178 ? 2.817 14.090 6.159 1.00 89.75 178 GLY A O 1
ATOM 1331 N N . GLN A 1 179 ? 1.324 12.552 5.518 1.00 91.88 179 GLN A N 1
ATOM 1332 C CA . GLN A 1 179 ? 1.898 11.457 6.302 1.00 91.88 179 GLN A CA 1
ATOM 1333 C C . GLN A 1 179 ? 2.871 10.639 5.460 1.00 91.88 179 GLN A C 1
ATOM 1335 O O . GLN A 1 179 ? 2.582 10.358 4.304 1.00 91.88 179 GLN A O 1
ATOM 1340 N N . VAL A 1 180 ? 4.003 10.244 6.045 1.00 96.75 180 VAL A N 1
ATOM 1341 C CA . VAL A 1 180 ? 4.983 9.369 5.384 1.00 96.75 180 VAL A CA 1
ATOM 1342 C C . VAL A 1 180 ? 4.379 7.978 5.217 1.00 96.75 180 VAL A C 1
ATOM 1344 O O . VAL A 1 180 ? 3.899 7.398 6.192 1.00 96.75 180 VAL A O 1
ATOM 1347 N N . VAL A 1 181 ? 4.396 7.471 3.986 1.00 97.31 181 VAL A N 1
ATOM 1348 C CA . VAL A 1 181 ? 3.859 6.154 3.606 1.00 97.31 181 VAL A CA 1
ATOM 1349 C C . VAL A 1 181 ? 4.900 5.232 2.976 1.00 97.31 181 VAL A C 1
ATOM 1351 O O . VAL A 1 181 ? 4.655 4.033 2.868 1.00 97.31 181 VAL A O 1
ATOM 1354 N N . GLY A 1 182 ? 6.062 5.769 2.612 1.00 97.75 182 GLY A N 1
ATOM 1355 C CA . GLY A 1 182 ? 7.143 5.020 1.990 1.00 97.75 182 GLY A CA 1
ATOM 1356 C C . GLY A 1 182 ? 8.336 5.907 1.663 1.00 97.75 182 GLY A C 1
ATOM 1357 O O . GLY A 1 182 ? 8.483 6.993 2.236 1.00 97.75 182 GLY A O 1
ATOM 1358 N N . MET A 1 183 ? 9.146 5.463 0.711 1.00 98.31 183 MET A N 1
ATOM 1359 C CA . MET A 1 183 ? 10.297 6.191 0.181 1.00 98.31 183 MET A CA 1
ATOM 1360 C C . MET A 1 183 ? 10.500 5.909 -1.311 1.00 98.31 183 MET A C 1
ATOM 1362 O O . MET A 1 183 ? 9.998 4.907 -1.825 1.00 98.31 183 MET A O 1
ATOM 1366 N N . VAL A 1 184 ? 11.223 6.800 -1.986 1.00 98.44 184 VAL A N 1
ATOM 1367 C CA . VAL A 1 184 ? 11.836 6.508 -3.284 1.00 98.44 184 VAL A CA 1
ATOM 1368 C C . VAL A 1 184 ? 12.877 5.423 -3.049 1.00 98.44 184 VAL A C 1
ATOM 1370 O O . VAL A 1 184 ? 13.708 5.546 -2.149 1.00 98.44 184 VAL A O 1
ATOM 1373 N N . ASP A 1 185 ? 12.759 4.342 -3.800 1.00 97.88 185 ASP A N 1
ATOM 1374 C CA . ASP A 1 185 ? 13.631 3.177 -3.717 1.00 97.88 185 ASP A CA 1
ATOM 1375 C C . ASP A 1 185 ? 14.629 3.193 -4.879 1.00 97.88 185 ASP A C 1
ATOM 1377 O O . ASP A 1 185 ? 14.471 3.972 -5.824 1.00 97.88 185 ASP A O 1
ATOM 1381 N N . THR A 1 186 ? 15.640 2.332 -4.809 1.00 94.75 186 THR A N 1
ATOM 1382 C CA . THR A 1 186 ? 16.649 2.191 -5.860 1.00 94.75 186 THR A CA 1
ATOM 1383 C C . THR A 1 186 ? 15.991 1.904 -7.210 1.00 94.75 186 THR A C 1
ATOM 1385 O O . THR A 1 186 ? 15.068 1.091 -7.310 1.00 94.75 186 THR A O 1
ATOM 1388 N N . GLU A 1 187 ? 16.459 2.579 -8.260 1.00 90.19 187 GLU A N 1
ATOM 1389 C CA . GLU A 1 187 ? 15.961 2.371 -9.621 1.00 90.19 187 GLU A CA 1
ATOM 1390 C C . GLU A 1 187 ? 16.277 0.961 -10.123 1.00 90.19 187 GLU A C 1
ATOM 1392 O O . GLU A 1 187 ? 17.378 0.442 -9.938 1.00 90.19 187 GLU A O 1
ATOM 1397 N N . GLU A 1 188 ? 15.318 0.349 -10.813 1.00 86.00 188 GLU A N 1
ATOM 1398 C CA . GLU A 1 188 ? 15.446 -1.013 -11.328 1.00 86.00 188 GLU A CA 1
ATOM 1399 C C . GLU A 1 188 ? 15.101 -1.034 -12.815 1.00 86.00 188 GLU A C 1
ATOM 1401 O O . GLU A 1 188 ? 14.022 -0.601 -13.221 1.00 86.00 188 GLU A O 1
ATOM 1406 N N . TYR A 1 189 ? 16.019 -1.550 -13.639 1.00 78.38 189 TYR A N 1
ATOM 1407 C CA . TYR A 1 189 ? 15.824 -1.739 -15.085 1.00 78.38 189 TYR A CA 1
ATOM 1408 C C . TYR A 1 189 ? 15.346 -0.488 -15.844 1.00 78.38 189 TYR A C 1
ATOM 1410 O O . TYR A 1 189 ? 14.591 -0.587 -16.811 1.00 78.38 189 TYR A O 1
ATOM 1418 N N . GLY A 1 190 ? 15.792 0.699 -15.429 1.00 78.50 190 GLY A N 1
ATOM 1419 C CA . GLY A 1 190 ? 15.394 1.948 -16.077 1.00 78.50 190 GLY A CA 1
ATOM 1420 C C . GLY A 1 190 ? 14.111 2.579 -15.547 1.00 78.50 190 GLY A C 1
ATOM 1421 O O . GLY A 1 190 ? 13.747 3.664 -16.004 1.00 78.50 190 GLY A O 1
ATOM 1422 N N . SER A 1 191 ? 13.442 1.938 -14.591 1.00 87.06 191 SER A N 1
ATOM 1423 C CA . SER A 1 191 ? 12.211 2.433 -13.982 1.00 87.06 191 SER A CA 1
ATOM 1424 C C . SER A 1 191 ? 12.482 3.089 -12.635 1.00 87.06 191 SER A C 1
ATOM 1426 O O . SER A 1 191 ? 13.356 2.668 -11.870 1.00 87.06 191 SER A O 1
ATOM 1428 N N . LYS A 1 192 ? 11.682 4.109 -12.318 1.00 92.38 192 LYS A N 1
ATOM 1429 C CA . LYS A 1 192 ? 11.674 4.704 -10.982 1.00 92.38 192 LYS A CA 1
ATOM 1430 C C . LYS A 1 192 ? 10.895 3.795 -10.042 1.00 92.38 192 LYS A C 1
ATOM 1432 O O . LYS A 1 192 ? 9.843 3.276 -10.418 1.00 92.38 192 LYS A O 1
ATOM 1437 N N . MET A 1 193 ? 11.389 3.621 -8.822 1.00 96.44 193 MET A N 1
ATOM 1438 C CA . MET A 1 193 ? 10.819 2.673 -7.869 1.00 96.44 193 MET A CA 1
ATOM 1439 C C . MET A 1 193 ? 10.396 3.388 -6.591 1.00 96.44 193 MET A C 1
ATOM 1441 O O . MET A 1 193 ? 11.078 4.292 -6.113 1.00 96.44 193 MET A O 1
ATOM 1445 N N . LEU A 1 194 ? 9.270 2.975 -6.014 1.00 98.31 194 LEU A N 1
ATOM 1446 C CA . LEU A 1 194 ? 8.887 3.355 -4.655 1.00 98.31 194 LEU A CA 1
ATOM 1447 C C . LEU A 1 194 ? 8.760 2.111 -3.786 1.00 98.31 194 LEU A C 1
ATOM 1449 O O . LEU A 1 194 ? 8.175 1.114 -4.208 1.00 98.31 194 LEU A O 1
ATOM 1453 N N . SER A 1 195 ? 9.202 2.213 -2.540 1.00 97.75 195 SER A N 1
ATOM 1454 C CA . SER A 1 195 ? 8.909 1.239 -1.492 1.00 97.75 195 SER A CA 1
ATOM 1455 C C . SER A 1 195 ? 7.846 1.821 -0.567 1.00 97.75 195 SER A C 1
ATOM 1457 O O . SER A 1 195 ? 8.081 2.818 0.119 1.00 97.75 195 SER A O 1
ATOM 1459 N N . ILE A 1 196 ? 6.644 1.241 -0.578 1.00 97.88 196 ILE A N 1
ATOM 1460 C CA . ILE A 1 196 ? 5.492 1.686 0.216 1.00 97.88 196 ILE A CA 1
ATOM 1461 C C . ILE A 1 196 ? 5.193 0.637 1.285 1.00 97.88 196 ILE A C 1
ATOM 1463 O O . ILE A 1 196 ? 4.989 -0.535 0.974 1.00 97.88 196 ILE A O 1
ATOM 1467 N N . GLY A 1 197 ? 5.096 1.047 2.549 1.00 96.31 197 GLY A N 1
ATOM 1468 C CA . GLY A 1 197 ? 4.831 0.123 3.653 1.00 96.31 197 GLY A CA 1
ATOM 1469 C C . GLY A 1 197 ? 6.050 -0.249 4.486 1.00 96.31 197 GLY A C 1
ATOM 1470 O O . GLY A 1 197 ? 6.944 0.560 4.713 1.00 96.31 197 GLY A O 1
ATOM 1471 N N . GLY A 1 198 ? 6.036 -1.468 5.017 1.00 93.88 198 GLY A N 1
ATOM 1472 C CA . GLY A 1 198 ? 7.040 -1.964 5.951 1.00 93.88 198 GLY A CA 1
ATOM 1473 C C . GLY A 1 198 ? 6.660 -1.763 7.419 1.00 93.88 198 GLY A C 1
ATOM 1474 O O . GLY A 1 198 ? 5.903 -0.858 7.796 1.00 93.88 198 GLY A O 1
ATOM 1475 N N . ALA A 1 199 ? 7.214 -2.633 8.267 1.00 92.06 199 ALA A N 1
ATOM 1476 C CA . ALA A 1 199 ? 6.791 -2.785 9.657 1.00 92.06 199 ALA A CA 1
ATOM 1477 C C . ALA A 1 199 ? 6.872 -1.496 10.479 1.00 92.06 199 ALA A C 1
ATOM 1479 O O . ALA A 1 199 ? 5.951 -1.173 11.232 1.00 92.06 199 ALA A O 1
ATOM 1480 N N . ASN A 1 200 ? 7.928 -0.711 10.279 1.00 92.69 200 ASN A N 1
ATOM 1481 C CA . ASN A 1 200 ? 8.142 0.545 10.996 1.00 92.69 200 ASN A CA 1
ATOM 1482 C C . ASN A 1 200 ? 7.055 1.586 10.682 1.00 92.69 200 ASN A C 1
ATOM 1484 O O . ASN A 1 200 ? 6.575 2.288 11.574 1.00 92.69 200 ASN A O 1
ATOM 1488 N N . LEU A 1 201 ? 6.623 1.675 9.421 1.00 94.25 201 LEU A N 1
ATOM 1489 C CA . LEU A 1 201 ? 5.591 2.629 9.014 1.00 94.25 201 LEU A CA 1
ATOM 1490 C C . LEU A 1 201 ? 4.198 2.170 9.458 1.00 94.25 201 LEU A C 1
ATOM 1492 O O . LEU A 1 201 ? 3.417 2.971 9.977 1.00 94.25 201 LEU A O 1
ATOM 1496 N N . LEU A 1 202 ? 3.901 0.878 9.314 1.00 92.00 202 LEU A N 1
ATOM 1497 C CA . LEU A 1 202 ? 2.616 0.277 9.683 1.00 92.00 202 LEU A CA 1
ATOM 1498 C C . LEU A 1 202 ? 2.351 0.269 11.192 1.00 92.00 202 LEU A C 1
ATOM 1500 O O . LEU A 1 202 ? 1.212 0.460 11.628 1.00 92.00 202 LEU A O 1
ATOM 1504 N N . THR A 1 203 ? 3.387 0.077 12.004 1.00 88.62 203 THR A N 1
ATOM 1505 C CA . THR A 1 203 ? 3.269 0.136 13.469 1.00 88.62 203 THR A CA 1
ATOM 1506 C C . THR A 1 203 ? 3.266 1.574 13.997 1.00 88.62 203 THR A C 1
ATOM 1508 O O . THR A 1 203 ? 2.695 1.830 15.062 1.00 88.62 203 THR A O 1
ATOM 1511 N N . GLY A 1 204 ? 3.800 2.530 13.230 1.00 87.44 204 GLY A N 1
ATOM 1512 C CA . GLY A 1 204 ? 3.871 3.944 13.589 1.00 87.44 204 GLY A CA 1
ATOM 1513 C C . GLY A 1 204 ? 2.528 4.693 13.621 1.00 87.44 204 GLY A C 1
ATOM 1514 O O . GLY A 1 204 ? 1.446 4.167 13.340 1.00 87.44 204 GLY A O 1
ATOM 1515 N N . LYS A 1 205 ? 2.596 5.996 13.937 1.00 81.75 205 LYS A N 1
ATOM 1516 C CA . LYS A 1 205 ? 1.421 6.891 14.061 1.00 81.75 205 LYS A CA 1
ATOM 1517 C C . LYS A 1 205 ? 0.598 7.007 12.768 1.00 81.75 205 LYS A C 1
ATOM 1519 O O . LYS A 1 205 ? -0.603 7.254 12.821 1.00 81.75 205 LYS A O 1
ATOM 1524 N N . ALA A 1 206 ? 1.239 6.840 11.610 1.00 84.50 206 ALA A N 1
ATOM 1525 C CA . ALA A 1 206 ? 0.607 6.908 10.292 1.00 84.50 206 ALA A CA 1
ATOM 1526 C C . ALA A 1 206 ? 0.165 5.540 9.744 1.00 84.50 206 ALA A C 1
ATOM 1528 O O . ALA A 1 206 ? -0.277 5.470 8.599 1.00 84.50 206 ALA A O 1
ATOM 1529 N N . GLY A 1 207 ? 0.239 4.466 10.539 1.00 88.88 207 GLY A N 1
ATOM 1530 C CA . GLY A 1 207 ? 0.060 3.094 10.059 1.00 88.88 207 GLY A CA 1
ATOM 1531 C C . GLY A 1 207 ? -1.229 2.830 9.279 1.00 88.88 207 GLY A C 1
ATOM 1532 O O . GLY A 1 207 ? -1.205 2.116 8.284 1.00 88.88 207 GLY A O 1
ATOM 1533 N N . PHE A 1 208 ? -2.347 3.465 9.650 1.00 85.56 208 PHE A N 1
ATOM 1534 C CA . PHE A 1 208 ? -3.598 3.350 8.887 1.00 85.56 208 PHE A CA 1
ATOM 1535 C C . PHE A 1 208 ? -3.514 3.965 7.488 1.00 85.56 208 PHE A C 1
ATOM 1537 O O . PHE A 1 208 ? -4.062 3.402 6.543 1.00 85.56 208 PHE A O 1
ATOM 1544 N N . MET A 1 209 ? -2.824 5.099 7.339 1.00 89.25 209 MET A N 1
ATOM 1545 C CA . MET A 1 209 ? -2.632 5.724 6.032 1.00 89.25 209 MET A CA 1
ATOM 1546 C C . MET A 1 209 ? -1.679 4.901 5.167 1.00 89.25 209 MET A C 1
ATOM 1548 O O . MET A 1 209 ? -1.916 4.751 3.972 1.00 89.25 209 MET A O 1
ATOM 1552 N N . VAL A 1 210 ? -0.646 4.317 5.773 1.00 94.56 210 VAL A N 1
ATOM 1553 C CA . VAL A 1 210 ? 0.269 3.382 5.107 1.00 94.56 210 VAL A CA 1
ATOM 1554 C C . VAL A 1 210 ? -0.510 2.171 4.593 1.00 94.56 210 VAL A C 1
ATOM 1556 O O . VAL A 1 210 ? -0.501 1.902 3.396 1.00 94.56 210 VAL A O 1
ATOM 1559 N N . ALA A 1 211 ? -1.273 1.512 5.471 1.00 92.12 211 ALA A N 1
ATOM 1560 C CA . ALA A 1 211 ? -2.095 0.358 5.124 1.00 92.12 211 ALA A CA 1
ATOM 1561 C C . ALA A 1 211 ? -3.098 0.669 4.009 1.00 92.12 211 ALA A C 1
ATOM 1563 O O . ALA A 1 211 ? -3.200 -0.081 3.045 1.00 92.12 211 ALA A O 1
ATOM 1564 N N . ARG A 1 212 ? -3.800 1.805 4.106 1.00 91.00 212 ARG A N 1
ATOM 1565 C CA . ARG A 1 212 ? -4.730 2.249 3.062 1.00 91.00 212 ARG A CA 1
ATOM 1566 C C . ARG A 1 212 ? -4.013 2.510 1.740 1.00 91.00 212 ARG A C 1
ATOM 1568 O O . ARG A 1 212 ? -4.545 2.175 0.700 1.00 91.00 212 ARG A O 1
ATOM 1575 N N . THR A 1 213 ? -2.805 3.069 1.765 1.00 95.75 213 THR A N 1
ATOM 1576 C CA . THR A 1 213 ? -2.024 3.301 0.539 1.00 95.75 213 THR A CA 1
ATOM 1577 C C . THR A 1 213 ? -1.631 1.998 -0.139 1.00 95.75 213 THR A C 1
ATOM 1579 O O . THR A 1 213 ? -1.814 1.891 -1.343 1.00 95.75 213 THR A O 1
ATOM 1582 N N . ILE A 1 214 ? -1.176 1.001 0.623 1.00 95.75 214 ILE A N 1
ATOM 1583 C CA . ILE A 1 214 ? -0.896 -0.338 0.087 1.00 95.75 214 ILE A CA 1
ATOM 1584 C C . ILE A 1 214 ? -2.162 -0.936 -0.537 1.00 95.75 214 ILE A C 1
ATOM 1586 O O . ILE A 1 214 ? -2.139 -1.341 -1.692 1.00 95.75 214 ILE A O 1
ATOM 1590 N N . VAL A 1 215 ? -3.270 -0.959 0.214 1.00 91.88 215 VAL A N 1
ATOM 1591 C CA . VAL A 1 215 ? -4.533 -1.571 -0.229 1.00 91.88 215 VAL A CA 1
ATOM 1592 C C . VAL A 1 215 ? -5.084 -0.888 -1.479 1.00 91.88 215 VAL A C 1
ATOM 1594 O O . VAL A 1 215 ? -5.462 -1.582 -2.415 1.00 91.88 215 VAL A O 1
ATOM 1597 N N . ASP A 1 216 ? -5.098 0.444 -1.517 1.00 94.81 216 ASP A N 1
ATOM 1598 C CA . ASP A 1 216 ? -5.585 1.204 -2.671 1.00 94.81 216 ASP A CA 1
ATOM 1599 C C . ASP A 1 216 ? -4.738 0.893 -3.919 1.00 94.81 216 ASP A C 1
ATOM 1601 O O . ASP A 1 216 ? -5.290 0.551 -4.960 1.00 94.81 216 ASP A O 1
ATOM 1605 N N . ILE A 1 217 ? -3.402 0.904 -3.804 1.00 96.12 217 ILE A N 1
ATOM 1606 C CA . ILE A 1 217 ? -2.504 0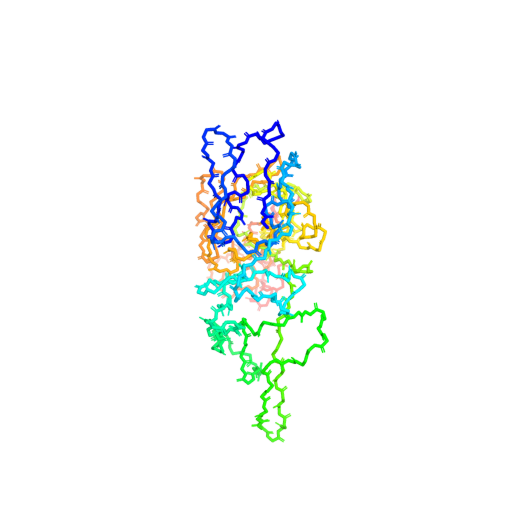.552 -4.918 1.00 96.12 217 ILE A CA 1
ATOM 1607 C C . ILE A 1 217 ? -2.761 -0.884 -5.393 1.00 96.12 217 ILE A C 1
ATOM 1609 O O . ILE A 1 217 ? -2.940 -1.109 -6.588 1.00 96.12 217 ILE A O 1
ATOM 1613 N N . CYS A 1 218 ? -2.805 -1.855 -4.476 1.00 92.25 218 CYS A N 1
ATOM 1614 C CA . CYS A 1 218 ? -3.023 -3.265 -4.812 1.00 92.25 218 CYS A CA 1
ATOM 1615 C C . CYS A 1 218 ? -4.392 -3.536 -5.441 1.00 92.25 218 CYS A C 1
ATOM 1617 O O . CYS A 1 218 ? -4.512 -4.458 -6.241 1.00 92.25 218 CYS A O 1
ATOM 1619 N N . ASN A 1 219 ? -5.408 -2.746 -5.095 1.00 90.31 219 ASN A N 1
ATOM 1620 C CA . ASN A 1 219 ? -6.741 -2.843 -5.685 1.00 90.31 219 ASN A CA 1
ATOM 1621 C C . ASN A 1 219 ? -6.868 -2.083 -7.017 1.00 90.31 219 ASN A C 1
ATOM 1623 O O . ASN A 1 219 ? -7.948 -2.067 -7.596 1.00 90.31 219 ASN A O 1
ATOM 1627 N N . GLY A 1 220 ? -5.795 -1.453 -7.510 1.00 93.88 220 GLY A N 1
ATOM 1628 C CA . GLY A 1 220 ? -5.826 -0.676 -8.752 1.00 93.88 220 GLY A CA 1
ATOM 1629 C C . GLY A 1 220 ? -6.531 0.676 -8.622 1.00 93.88 220 GLY A C 1
ATOM 1630 O O . GLY A 1 220 ? -6.889 1.283 -9.633 1.00 93.88 220 GLY A O 1
ATOM 1631 N N . GLU A 1 221 ? -6.716 1.165 -7.397 1.00 96.81 221 GLU A N 1
ATOM 1632 C CA . GLU A 1 221 ? -7.260 2.493 -7.140 1.00 96.81 221 GLU A CA 1
ATOM 1633 C C . GLU A 1 221 ? -6.230 3.571 -7.482 1.00 96.81 221 GLU A C 1
ATOM 1635 O O . GLU A 1 221 ? -5.014 3.393 -7.344 1.00 96.81 221 GLU A O 1
ATOM 1640 N N . ARG A 1 222 ? -6.724 4.740 -7.893 1.00 97.19 222 ARG A N 1
ATOM 1641 C CA . ARG A 1 222 ? -5.870 5.901 -8.142 1.00 97.19 222 ARG A CA 1
ATOM 1642 C C . ARG A 1 222 ? -5.390 6.503 -6.824 1.00 97.19 222 ARG A C 1
ATOM 1644 O O . ARG A 1 222 ? -6.187 6.825 -5.941 1.00 97.19 222 ARG A O 1
ATOM 1651 N N . VAL A 1 223 ? -4.082 6.720 -6.707 1.00 97.75 223 VAL A N 1
ATOM 1652 C CA . VAL A 1 223 ? -3.464 7.332 -5.527 1.00 97.75 223 VAL A CA 1
ATOM 1653 C C . VAL A 1 223 ? -2.625 8.549 -5.897 1.00 97.75 223 VAL A C 1
ATOM 1655 O O . VAL A 1 223 ? -1.855 8.524 -6.852 1.00 97.75 223 VAL A O 1
ATOM 1658 N N . THR A 1 224 ? -2.739 9.606 -5.092 1.00 98.25 224 THR A N 1
ATOM 1659 C CA . THR A 1 224 ? -1.866 10.783 -5.171 1.00 98.25 224 THR A CA 1
ATOM 1660 C C . THR A 1 224 ? -0.824 10.727 -4.063 1.00 98.25 224 THR A C 1
ATOM 1662 O O . THR A 1 224 ? -1.167 10.617 -2.880 1.00 98.25 224 THR A O 1
ATOM 1665 N N . LEU A 1 225 ? 0.446 10.822 -4.440 1.00 98.44 225 LEU A N 1
ATOM 1666 C CA . LEU A 1 225 ? 1.603 10.785 -3.555 1.00 98.44 225 LEU A CA 1
ATOM 1667 C C . LEU A 1 225 ? 2.464 12.030 -3.776 1.00 98.44 225 LEU A C 1
ATOM 1669 O O . LEU A 1 225 ? 2.498 12.600 -4.860 1.00 98.44 225 LEU A O 1
ATOM 1673 N N . LYS A 1 226 ? 3.174 12.458 -2.738 1.00 98.50 226 LYS A N 1
ATOM 1674 C CA . LYS A 1 226 ? 4.140 13.555 -2.811 1.00 98.50 226 LYS A CA 1
ATOM 1675 C C . LYS A 1 226 ? 5.490 13.077 -2.310 1.00 98.50 226 LYS A C 1
ATOM 1677 O O . LYS A 1 226 ? 5.565 12.580 -1.187 1.00 98.50 226 LYS A O 1
ATOM 1682 N N . VAL A 1 227 ? 6.531 13.261 -3.107 1.00 98.62 227 VAL A N 1
ATOM 1683 C CA . VAL A 1 227 ? 7.913 12.999 -2.700 1.00 98.62 227 VAL A CA 1
ATOM 1684 C C . VAL A 1 227 ? 8.482 14.249 -2.022 1.00 98.62 227 VAL A C 1
ATOM 1686 O O . VAL A 1 227 ? 8.301 15.369 -2.505 1.00 98.62 227 VAL A O 1
ATOM 1689 N N . ASP A 1 228 ? 9.132 14.085 -0.870 1.00 98.25 228 ASP A N 1
ATOM 1690 C CA . ASP A 1 228 ? 9.820 15.182 -0.180 1.00 98.25 228 ASP A CA 1
ATOM 1691 C C . ASP A 1 228 ? 10.946 15.722 -1.085 1.00 98.25 228 ASP A C 1
ATOM 1693 O O . ASP A 1 228 ? 11.789 14.958 -1.543 1.00 98.25 228 ASP A O 1
ATOM 1697 N N . ASN A 1 229 ? 10.939 17.036 -1.353 1.00 96.44 229 ASN A N 1
ATOM 1698 C CA . ASN A 1 229 ? 11.827 17.714 -2.317 1.00 96.44 229 ASN A CA 1
ATOM 1699 C C . ASN A 1 229 ? 11.789 17.138 -3.748 1.00 96.44 229 ASN A C 1
ATOM 1701 O O . ASN A 1 229 ? 12.722 17.340 -4.518 1.00 96.44 229 ASN A O 1
ATOM 1705 N N . GLY A 1 230 ? 10.714 16.434 -4.100 1.00 96.69 230 GLY A N 1
ATOM 1706 C CA . GLY A 1 230 ? 10.542 15.806 -5.403 1.00 96.69 230 GLY A CA 1
ATOM 1707 C C . GLY A 1 230 ? 9.188 16.124 -6.027 1.00 96.69 230 GLY A C 1
ATOM 1708 O O . GLY A 1 230 ? 8.587 17.173 -5.780 1.00 96.69 230 GLY A O 1
ATOM 1709 N N . ALA A 1 231 ? 8.708 15.200 -6.850 1.00 97.69 231 ALA A N 1
ATOM 1710 C CA . ALA A 1 231 ? 7.492 15.360 -7.626 1.00 97.69 231 ALA A CA 1
ATOM 1711 C C . ALA A 1 231 ? 6.211 15.034 -6.838 1.00 97.69 231 ALA A C 1
ATOM 1713 O O . ALA A 1 231 ? 6.204 14.322 -5.824 1.00 97.69 231 ALA A O 1
ATOM 1714 N N . VAL A 1 232 ? 5.093 15.537 -7.356 1.00 98.44 232 VAL A N 1
ATOM 1715 C CA . VAL A 1 232 ? 3.749 15.035 -7.056 1.00 98.44 232 VAL A CA 1
ATOM 1716 C C . VAL A 1 232 ? 3.404 13.968 -8.089 1.00 98.44 232 VAL A C 1
ATOM 1718 O O . VAL A 1 232 ? 3.547 14.194 -9.288 1.00 98.44 232 VAL A O 1
ATOM 1721 N N . LEU A 1 233 ? 2.965 12.808 -7.614 1.00 98.31 233 LEU A N 1
ATOM 1722 C CA . LEU A 1 233 ? 2.706 11.617 -8.411 1.00 98.31 233 LEU A CA 1
ATOM 1723 C C . LEU A 1 233 ? 1.220 11.276 -8.326 1.00 98.31 233 LEU A C 1
ATOM 1725 O O . LEU A 1 233 ? 0.695 11.132 -7.220 1.00 98.31 233 LEU A O 1
ATOM 1729 N N . GLU A 1 234 ? 0.556 11.075 -9.457 1.00 98.19 234 GLU A N 1
ATOM 1730 C CA . GLU A 1 234 ? -0.730 10.378 -9.507 1.00 98.19 234 GLU A CA 1
ATOM 1731 C C . GLU A 1 234 ? -0.535 9.046 -10.220 1.00 98.19 234 GLU A C 1
ATOM 1733 O O . GLU A 1 234 ? -0.163 8.994 -11.394 1.00 98.19 234 GLU A O 1
ATOM 1738 N N . LEU A 1 235 ? -0.747 7.963 -9.477 1.00 97.62 235 LEU A N 1
ATOM 1739 C CA . LEU A 1 235 ? -0.416 6.609 -9.895 1.00 97.62 235 LEU A CA 1
ATOM 1740 C C . LEU A 1 235 ? -1.659 5.728 -9.842 1.00 97.62 235 LEU A C 1
ATOM 1742 O O . LEU A 1 235 ? -2.478 5.839 -8.928 1.00 97.62 235 LEU A O 1
ATOM 1746 N N . GLN A 1 236 ? -1.769 4.826 -10.810 1.00 97.06 236 GLN A N 1
ATOM 1747 C CA . GLN A 1 236 ? -2.788 3.789 -10.845 1.00 97.06 236 GLN A CA 1
ATOM 1748 C C . GLN A 1 236 ? -2.227 2.583 -11.604 1.00 97.06 236 GLN A C 1
ATOM 1750 O O . GLN A 1 236 ? -1.641 2.742 -12.674 1.00 97.06 236 GLN A O 1
ATOM 1755 N N . VAL A 1 237 ? -2.385 1.381 -11.047 1.00 94.31 237 VAL A N 1
ATOM 1756 C CA . VAL A 1 237 ? -1.872 0.152 -11.670 1.00 94.31 237 VAL A CA 1
ATOM 1757 C C . VAL A 1 237 ? -2.497 -0.028 -13.055 1.00 94.31 237 VAL A C 1
ATOM 1759 O O . VAL A 1 237 ? -3.709 0.078 -13.206 1.00 94.31 237 VAL A O 1
ATOM 1762 N N . GLY A 1 238 ? -1.662 -0.288 -14.063 1.00 91.69 238 GLY A N 1
ATOM 1763 C CA . GLY A 1 238 ? -2.097 -0.479 -15.452 1.00 91.69 238 GLY A CA 1
ATOM 1764 C C . GLY A 1 238 ? -2.342 0.812 -16.243 1.00 91.69 238 GLY A C 1
ATOM 1765 O O . GLY A 1 238 ? -2.629 0.735 -17.435 1.00 91.69 238 GLY A O 1
ATOM 1766 N N . HIS A 1 239 ? -2.191 1.988 -15.629 1.00 93.38 239 HIS A N 1
ATOM 1767 C CA . HIS A 1 239 ? -2.342 3.281 -16.297 1.00 93.38 239 HIS A CA 1
ATOM 1768 C C . HIS A 1 239 ? -1.029 4.068 -16.316 1.00 93.38 239 HIS A C 1
ATOM 1770 O O . HIS A 1 239 ? -0.122 3.831 -15.518 1.00 93.38 239 HIS A O 1
ATOM 1776 N N . ARG A 1 240 ? -0.944 5.032 -17.238 1.00 94.06 240 ARG A N 1
ATOM 1777 C CA . ARG A 1 240 ? 0.198 5.946 -17.346 1.00 94.06 240 ARG A CA 1
ATOM 1778 C C . ARG A 1 240 ? 0.332 6.798 -16.078 1.00 94.06 240 ARG A C 1
ATOM 1780 O O . ARG A 1 240 ? -0.690 7.251 -15.552 1.00 94.06 240 ARG A O 1
ATOM 1787 N N . PRO A 1 241 ? 1.559 7.025 -15.579 1.00 95.38 241 PRO A N 1
ATOM 1788 C CA . PRO A 1 241 ? 1.765 7.891 -14.431 1.00 95.38 241 PRO A CA 1
ATOM 1789 C C . PRO A 1 241 ? 1.589 9.362 -14.824 1.00 95.38 241 PRO A C 1
ATOM 1791 O O . PRO A 1 241 ? 1.975 9.780 -15.917 1.00 95.38 241 PRO A O 1
ATOM 1794 N N . VAL A 1 242 ? 1.051 10.161 -13.904 1.00 97.19 242 VAL A N 1
ATOM 1795 C CA . VAL A 1 242 ? 1.021 11.625 -14.023 1.00 97.19 242 VAL A CA 1
ATOM 1796 C C . VAL A 1 242 ? 2.019 12.204 -13.028 1.00 97.19 242 VAL A C 1
ATOM 1798 O O . VAL A 1 242 ? 1.903 11.981 -11.821 1.00 97.19 242 VAL A O 1
ATOM 1801 N N . ILE A 1 243 ? 3.008 12.939 -13.529 1.00 97.12 243 ILE A N 1
ATOM 1802 C CA . ILE A 1 243 ? 4.104 13.515 -12.748 1.00 97.12 243 ILE A CA 1
ATOM 1803 C C . ILE A 1 243 ? 3.997 15.036 -12.827 1.00 97.12 243 ILE A C 1
ATOM 1805 O O . ILE A 1 243 ? 4.048 15.616 -13.908 1.00 97.12 243 ILE A O 1
ATOM 1809 N N . ASN A 1 244 ? 3.813 15.698 -11.684 1.00 97.06 244 ASN A N 1
ATOM 1810 C CA . ASN A 1 244 ? 3.598 17.149 -11.596 1.00 97.06 244 ASN A CA 1
ATOM 1811 C C . ASN A 1 244 ? 2.471 17.661 -12.520 1.00 97.06 244 ASN A C 1
ATOM 1813 O O . ASN A 1 244 ? 2.573 18.739 -13.101 1.00 97.06 244 ASN A O 1
ATOM 1817 N N . GLY A 1 245 ? 1.395 16.879 -12.659 1.00 96.56 245 GLY A N 1
ATOM 1818 C CA . GLY A 1 245 ? 0.246 17.205 -13.512 1.00 96.56 245 GLY A CA 1
ATOM 1819 C C . GLY A 1 245 ? 0.435 16.891 -15.000 1.00 96.56 245 GLY A C 1
ATOM 1820 O O . GLY A 1 245 ? -0.482 17.125 -15.782 1.00 96.56 245 GLY A O 1
ATOM 1821 N N . VAL A 1 246 ? 1.587 16.348 -15.402 1.00 96.19 246 VAL A N 1
ATOM 1822 C CA . VAL A 1 246 ? 1.872 15.953 -16.787 1.00 96.19 246 VAL A CA 1
ATOM 1823 C C . VAL A 1 246 ? 1.813 14.434 -16.904 1.00 96.19 246 VAL A C 1
ATOM 1825 O O . VAL A 1 246 ? 2.543 13.728 -16.211 1.00 96.19 246 VAL A O 1
ATOM 1828 N N . GLU A 1 247 ? 0.937 13.917 -17.767 1.00 94.44 247 GLU A N 1
ATOM 1829 C CA . GLU A 1 247 ? 0.894 12.483 -18.074 1.00 94.44 247 GLU A CA 1
ATOM 1830 C C . GLU A 1 247 ? 2.134 12.083 -18.883 1.00 94.44 247 GLU A C 1
ATOM 1832 O O . GLU A 1 247 ? 2.423 12.682 -19.924 1.00 94.44 247 GLU A O 1
ATOM 1837 N N . ASP A 1 248 ? 2.860 11.059 -18.427 1.00 89.44 248 ASP A N 1
ATOM 1838 C CA . ASP A 1 248 ? 3.955 10.503 -19.214 1.00 89.44 248 ASP A CA 1
ATOM 1839 C C . ASP A 1 248 ? 3.393 9.596 -20.314 1.00 89.44 248 ASP A C 1
ATOM 1841 O O . ASP A 1 248 ? 2.807 8.538 -20.072 1.00 89.44 248 ASP A O 1
ATOM 1845 N N . THR A 1 249 ? 3.547 10.045 -21.555 1.00 87.81 249 THR A N 1
ATOM 1846 C CA . THR A 1 249 ? 3.048 9.346 -22.744 1.00 87.81 249 THR A CA 1
ATOM 1847 C C . THR A 1 249 ? 4.103 8.449 -23.383 1.00 87.81 249 THR A C 1
ATOM 1849 O O . THR A 1 249 ? 3.778 7.694 -24.304 1.00 87.81 249 THR A O 1
ATOM 1852 N N . LYS A 1 250 ? 5.354 8.507 -22.907 1.00 80.00 250 LYS A N 1
ATOM 1853 C CA . LYS A 1 250 ? 6.481 7.747 -23.448 1.00 80.00 250 LYS A CA 1
ATOM 1854 C C . LYS A 1 250 ? 6.829 6.610 -22.496 1.00 80.00 250 LYS A C 1
ATOM 1856 O O . LYS A 1 250 ? 7.118 6.831 -21.329 1.00 80.00 250 LYS A O 1
ATOM 1861 N N . MET A 1 251 ? 6.847 5.385 -23.011 1.00 70.88 251 MET A N 1
ATOM 1862 C CA . MET A 1 251 ? 7.223 4.204 -22.236 1.00 70.88 251 MET A CA 1
ATOM 1863 C C . MET A 1 251 ? 8.600 3.708 -22.674 1.00 70.88 251 MET A C 1
ATOM 1865 O O . MET A 1 251 ? 8.884 3.631 -23.870 1.00 70.88 251 MET A O 1
ATOM 1869 N N . ARG A 1 252 ? 9.452 3.366 -21.704 1.00 73.44 252 ARG A N 1
ATOM 1870 C CA . ARG A 1 252 ? 10.728 2.696 -21.969 1.00 73.44 252 ARG A CA 1
ATOM 1871 C C . ARG A 1 252 ? 10.470 1.201 -22.164 1.00 73.44 252 ARG A C 1
ATOM 1873 O O . ARG A 1 252 ? 9.807 0.581 -21.340 1.00 73.44 252 ARG A O 1
ATOM 1880 N N . VAL A 1 253 ? 11.002 0.630 -23.245 1.00 74.50 253 VAL A N 1
ATOM 1881 C CA . VAL A 1 253 ? 10.886 -0.813 -23.532 1.00 74.50 253 VAL A CA 1
ATOM 1882 C C . VAL A 1 253 ? 11.854 -1.635 -22.665 1.00 74.50 253 VAL A C 1
ATOM 1884 O O . VAL A 1 253 ? 11.542 -2.753 -22.272 1.00 74.50 253 VAL A O 1
ATOM 1887 N N . GLY A 1 254 ? 13.006 -1.062 -22.316 1.00 76.69 254 GLY A N 1
ATOM 1888 C CA . GLY A 1 254 ? 14.000 -1.607 -21.391 1.00 76.69 254 GLY A CA 1
ATOM 1889 C C . GLY A 1 254 ? 15.245 -0.717 -21.369 1.00 76.69 254 GLY A C 1
ATOM 1890 O O . GLY A 1 254 ? 15.272 0.306 -22.052 1.00 76.69 254 GLY A O 1
ATOM 1891 N N . CYS A 1 255 ? 16.283 -1.099 -20.619 1.00 80.31 255 CYS A N 1
ATOM 1892 C CA . CYS A 1 255 ? 17.582 -0.424 -20.720 1.00 80.31 255 CYS A CA 1
ATOM 1893 C C . CYS A 1 255 ? 18.168 -0.556 -22.142 1.00 80.31 255 CYS A C 1
ATOM 1895 O O . CYS A 1 255 ? 17.714 -1.392 -22.936 1.00 80.31 255 CYS A O 1
ATOM 1897 N N . GLY A 1 256 ? 19.190 0.241 -22.475 1.00 84.06 256 GLY A N 1
ATOM 1898 C CA . GLY A 1 256 ? 19.770 0.241 -23.823 1.00 84.06 256 GLY A CA 1
ATOM 1899 C C . GLY A 1 256 ? 20.257 -1.142 -24.267 1.00 84.06 256 GLY A C 1
ATOM 1900 O O . GLY A 1 256 ? 19.917 -1.593 -25.359 1.00 84.06 256 GLY A O 1
ATOM 1901 N N . SER A 1 257 ? 20.943 -1.874 -23.383 1.00 86.19 257 SER A N 1
ATOM 1902 C CA . SER A 1 257 ? 21.393 -3.251 -23.649 1.00 86.19 257 SER A CA 1
ATOM 1903 C C . SER A 1 257 ? 20.231 -4.229 -23.874 1.00 86.19 257 SER A C 1
ATOM 1905 O O . SER A 1 257 ? 20.250 -4.988 -24.843 1.00 86.19 257 SER A O 1
ATOM 1907 N N . ALA A 1 258 ? 19.178 -4.179 -23.049 1.00 88.00 258 ALA A N 1
ATOM 1908 C CA . ALA A 1 258 ? 18.009 -5.043 -23.226 1.00 88.00 258 ALA A CA 1
ATOM 1909 C C . ALA A 1 258 ? 17.304 -4.768 -24.562 1.00 88.00 258 ALA A C 1
ATOM 1911 O O . ALA A 1 258 ? 16.937 -5.697 -25.279 1.00 88.00 258 ALA A O 1
ATOM 1912 N N . THR A 1 259 ? 17.156 -3.491 -24.917 1.00 89.06 259 THR A N 1
ATOM 1913 C CA . THR A 1 259 ? 16.561 -3.067 -26.190 1.00 89.06 259 THR A CA 1
ATOM 1914 C C . THR A 1 259 ? 17.364 -3.609 -27.372 1.00 89.06 259 THR A C 1
ATOM 1916 O O . THR A 1 259 ? 16.788 -4.187 -28.291 1.00 89.06 259 THR A O 1
ATOM 1919 N N . ILE A 1 260 ? 18.694 -3.508 -27.328 1.00 92.50 260 ILE A N 1
ATOM 1920 C CA . ILE A 1 260 ? 19.560 -4.090 -28.360 1.00 92.50 260 ILE A CA 1
ATOM 1921 C C . ILE A 1 260 ? 19.369 -5.602 -28.447 1.00 92.50 260 ILE A C 1
ATOM 1923 O O . ILE A 1 260 ? 19.137 -6.119 -29.536 1.00 92.50 260 ILE A O 1
ATOM 1927 N N . GLY A 1 261 ? 19.413 -6.306 -27.314 1.00 91.62 261 GLY A N 1
ATOM 1928 C CA . GLY A 1 261 ? 19.221 -7.756 -27.276 1.00 91.62 261 GLY A CA 1
ATOM 1929 C C . GLY A 1 261 ? 17.895 -8.205 -27.894 1.00 91.62 261 GLY A C 1
ATOM 1930 O O . GLY A 1 261 ? 17.868 -9.176 -28.644 1.00 91.62 261 GLY A O 1
ATOM 1931 N N . MET A 1 262 ? 16.806 -7.478 -27.634 1.00 93.12 262 MET A N 1
ATOM 1932 C CA . MET A 1 262 ? 15.477 -7.808 -28.161 1.00 93.12 262 MET A CA 1
ATOM 1933 C C . MET A 1 262 ? 15.322 -7.521 -29.657 1.00 93.12 262 MET A C 1
ATOM 1935 O O . MET A 1 262 ? 14.597 -8.241 -30.342 1.00 93.12 262 MET A O 1
ATOM 1939 N N . PHE A 1 263 ? 15.966 -6.470 -30.170 1.00 94.62 263 PHE A N 1
ATOM 1940 C CA . PHE A 1 263 ? 15.684 -5.964 -31.518 1.00 94.62 263 PHE A CA 1
ATOM 1941 C C . PHE A 1 263 ? 16.832 -6.121 -32.518 1.00 94.62 263 PHE A C 1
ATOM 1943 O O . PHE A 1 263 ? 16.638 -5.787 -33.687 1.00 94.62 263 PHE A O 1
ATOM 1950 N N . ALA A 1 264 ? 17.986 -6.670 -32.125 1.00 95.88 264 ALA A N 1
ATOM 1951 C CA . ALA A 1 264 ? 19.160 -6.822 -32.993 1.00 95.88 264 ALA A CA 1
ATOM 1952 C C . ALA A 1 264 ? 18.833 -7.453 -34.359 1.00 95.88 264 ALA A C 1
ATOM 1954 O O . ALA A 1 264 ? 19.180 -6.884 -35.391 1.00 95.88 264 ALA A O 1
ATOM 1955 N N . ALA A 1 265 ? 18.079 -8.560 -34.383 1.00 95.75 265 ALA A N 1
ATOM 1956 C CA . ALA A 1 265 ? 17.729 -9.295 -35.609 1.00 95.75 265 ALA A CA 1
ATOM 1957 C C . ALA A 1 265 ? 16.829 -8.518 -36.591 1.00 95.75 265 ALA A C 1
ATOM 1959 O O . ALA A 1 265 ? 16.683 -8.904 -37.757 1.00 95.75 265 ALA A O 1
ATOM 1960 N N . HIS A 1 266 ? 16.185 -7.454 -36.114 1.00 96.25 266 HIS A N 1
ATOM 1961 C CA . HIS A 1 266 ? 15.391 -6.547 -36.933 1.00 96.25 266 HIS A CA 1
ATOM 1962 C C . HIS A 1 266 ? 16.190 -5.299 -37.306 1.00 96.25 266 HIS A C 1
ATOM 1964 O O . HIS A 1 266 ? 16.170 -4.901 -38.468 1.00 96.25 266 HIS A O 1
ATOM 1970 N N . LEU A 1 267 ? 16.914 -4.715 -36.347 1.00 94.56 267 LEU A N 1
ATOM 1971 C CA . LEU A 1 267 ? 17.697 -3.497 -36.545 1.00 94.56 267 LEU A CA 1
ATOM 1972 C C . LEU A 1 267 ? 18.833 -3.701 -37.557 1.00 94.56 267 LEU A C 1
ATOM 1974 O O . LEU A 1 267 ? 18.995 -2.861 -38.438 1.00 94.56 267 LEU A O 1
ATOM 1978 N N . CYS A 1 268 ? 19.534 -4.840 -37.528 1.00 95.25 268 CYS A N 1
ATOM 1979 C CA . CYS A 1 268 ? 20.639 -5.114 -38.460 1.00 95.25 268 CYS A CA 1
ATOM 1980 C C . CYS A 1 268 ? 20.224 -5.150 -39.940 1.00 95.25 268 CYS A C 1
ATOM 1982 O O . CYS A 1 268 ? 21.066 -5.057 -40.826 1.00 95.25 268 CYS A O 1
ATOM 1984 N N . LYS A 1 269 ? 18.924 -5.291 -40.226 1.00 95.88 269 LYS A N 1
ATOM 1985 C CA . LYS A 1 269 ? 18.389 -5.337 -41.594 1.00 95.88 269 LYS A CA 1
ATOM 1986 C C . LYS A 1 269 ? 18.102 -3.955 -42.171 1.00 95.88 269 LYS A C 1
ATOM 1988 O O . LYS A 1 269 ? 17.822 -3.856 -43.362 1.00 95.88 269 LYS A O 1
ATOM 1993 N N . VAL A 1 270 ? 18.076 -2.920 -41.331 1.00 95.88 270 VAL A N 1
ATOM 1994 C CA . VAL A 1 270 ? 17.584 -1.585 -41.707 1.00 95.88 270 VAL A CA 1
ATOM 1995 C C . VAL A 1 270 ? 18.574 -0.462 -41.425 1.00 95.88 270 VAL A C 1
ATOM 1997 O O . VAL A 1 270 ? 18.401 0.621 -41.977 1.00 95.88 270 VAL A O 1
ATOM 2000 N N . VAL A 1 271 ? 19.588 -0.692 -40.588 1.00 94.00 271 VAL A N 1
ATOM 2001 C CA . VAL A 1 271 ? 20.619 0.303 -40.268 1.00 94.00 271 VAL A CA 1
ATOM 2002 C C . VAL A 1 271 ? 22.009 -0.324 -40.204 1.00 94.00 271 VAL A C 1
ATOM 2004 O O . VAL A 1 271 ? 22.156 -1.471 -39.786 1.00 94.00 271 VAL A O 1
ATOM 2007 N N . ASP A 1 272 ? 23.025 0.467 -40.548 1.00 92.94 272 ASP A N 1
ATOM 2008 C CA . ASP A 1 272 ? 24.439 0.099 -40.384 1.00 92.94 272 ASP A CA 1
ATOM 2009 C C . ASP A 1 272 ? 24.900 0.195 -38.915 1.00 92.94 272 ASP A C 1
ATOM 2011 O O . ASP A 1 272 ? 25.844 -0.472 -38.500 1.00 92.94 272 ASP A O 1
ATOM 2015 N N . GLU A 1 273 ? 24.216 1.012 -38.107 1.00 93.94 273 GLU A N 1
ATOM 2016 C CA . GLU A 1 273 ? 24.415 1.142 -36.662 1.00 93.94 273 GLU A CA 1
ATOM 2017 C C . GLU A 1 273 ? 23.110 1.578 -35.981 1.00 93.94 273 GLU A C 1
ATOM 2019 O O . GLU A 1 273 ? 22.372 2.415 -36.506 1.00 93.94 273 GLU A O 1
ATOM 2024 N N . ALA A 1 274 ? 22.851 1.061 -34.779 1.00 93.25 274 ALA A N 1
ATOM 2025 C CA . ALA A 1 274 ? 21.783 1.541 -33.909 1.00 93.25 274 ALA A CA 1
ATOM 2026 C C . ALA A 1 274 ? 22.353 1.932 -32.541 1.00 93.25 274 ALA A C 1
ATOM 2028 O O . ALA A 1 274 ? 22.861 1.091 -31.802 1.00 93.25 274 ALA A O 1
ATOM 2029 N N . ILE A 1 275 ? 22.209 3.209 -32.179 1.00 91.50 275 ILE A N 1
ATOM 2030 C CA . ILE A 1 275 ? 22.591 3.729 -30.862 1.00 91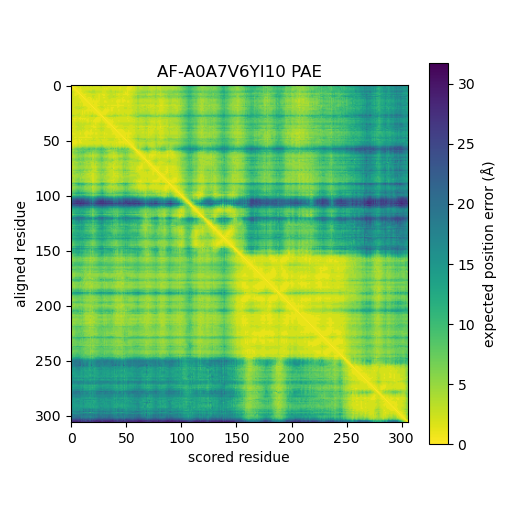.50 275 ILE A CA 1
ATOM 2031 C C . ILE A 1 275 ? 21.322 3.879 -30.027 1.00 91.50 275 ILE A C 1
ATOM 2033 O O . ILE A 1 275 ? 20.478 4.734 -30.306 1.00 91.50 275 ILE A O 1
ATOM 2037 N N . ILE A 1 276 ? 21.179 3.053 -28.996 1.00 89.31 276 ILE A N 1
ATOM 2038 C CA . ILE A 1 276 ? 20.046 3.122 -28.078 1.00 89.31 276 ILE A CA 1
ATOM 2039 C C . ILE A 1 276 ? 20.415 4.027 -26.911 1.00 89.31 276 ILE A C 1
ATOM 2041 O O . ILE A 1 276 ? 21.161 3.637 -26.013 1.00 89.31 276 ILE A O 1
ATOM 2045 N N . LEU A 1 277 ? 19.881 5.248 -26.946 1.00 84.81 277 LEU A N 1
ATOM 2046 C CA . LEU A 1 277 ? 20.057 6.237 -25.890 1.00 84.81 277 LEU A CA 1
ATOM 2047 C C . LEU A 1 277 ? 19.206 5.865 -24.676 1.00 84.81 277 LEU A C 1
ATOM 2049 O O . LEU A 1 277 ? 17.979 5.797 -24.757 1.00 84.81 277 LEU A O 1
ATOM 2053 N N . ASP A 1 278 ? 19.865 5.666 -23.544 1.00 80.06 278 ASP A N 1
ATOM 2054 C CA . ASP A 1 278 ? 19.235 5.335 -22.276 1.00 80.06 278 ASP A CA 1
ATOM 2055 C C . ASP A 1 278 ? 19.940 6.089 -21.150 1.00 80.06 278 ASP A C 1
ATOM 2057 O O . ASP A 1 278 ? 21.140 6.347 -21.219 1.00 80.06 278 ASP A O 1
ATOM 2061 N N . HIS A 1 279 ? 19.183 6.446 -20.114 1.00 74.25 279 HIS A N 1
ATOM 2062 C CA . HIS A 1 279 ? 19.707 7.201 -18.976 1.00 74.25 279 HIS A CA 1
ATOM 2063 C C . HIS A 1 279 ? 20.787 6.435 -18.198 1.00 74.25 279 HIS A C 1
ATOM 2065 O O . HIS A 1 279 ? 21.673 7.053 -17.617 1.00 74.25 279 HIS A O 1
ATOM 2071 N N . HIS A 1 280 ? 20.698 5.104 -18.138 1.00 75.50 280 HIS A N 1
ATOM 2072 C CA . HIS A 1 280 ? 21.639 4.278 -17.384 1.00 75.50 280 HIS A CA 1
ATOM 2073 C C . HIS A 1 280 ? 22.723 3.697 -18.281 1.00 75.50 280 HIS A C 1
ATOM 2075 O O . HIS A 1 280 ? 23.892 3.728 -17.913 1.00 75.50 280 HIS A O 1
ATOM 2081 N N . VAL A 1 281 ? 22.341 3.140 -19.434 1.00 79.31 281 VAL A N 1
ATOM 2082 C CA . VAL A 1 281 ? 23.279 2.431 -20.318 1.00 79.31 281 VAL A CA 1
ATOM 2083 C C . VAL A 1 281 ? 22.973 2.732 -21.776 1.00 79.31 281 VAL A C 1
ATOM 2085 O O . VAL A 1 281 ? 22.120 2.078 -22.379 1.00 79.31 281 VAL A O 1
ATOM 2088 N N . VAL A 1 282 ? 23.706 3.679 -22.363 1.00 85.19 282 VAL A N 1
ATOM 2089 C CA . VAL A 1 282 ? 23.706 3.872 -23.818 1.00 85.19 282 VAL A CA 1
ATOM 2090 C C . VAL A 1 282 ? 24.348 2.651 -24.469 1.00 85.19 282 VAL A C 1
ATOM 2092 O O . VAL A 1 282 ? 25.486 2.302 -24.161 1.00 85.19 282 VAL A O 1
ATOM 2095 N N . GLY A 1 283 ? 23.609 1.987 -25.352 1.00 87.81 283 GLY A N 1
ATOM 2096 C CA . GLY A 1 283 ? 24.085 0.801 -26.053 1.00 87.81 283 GLY A CA 1
ATOM 2097 C C . GLY A 1 283 ? 24.327 1.080 -27.530 1.00 87.81 283 GLY A C 1
ATOM 2098 O O . GLY A 1 283 ? 23.528 1.772 -28.161 1.00 87.81 283 GLY A O 1
ATOM 2099 N N . LEU A 1 284 ? 25.381 0.493 -28.092 1.00 92.25 284 LEU A N 1
ATOM 2100 C CA . LEU A 1 284 ? 25.609 0.449 -29.534 1.00 92.25 284 LEU A CA 1
ATOM 2101 C C . LEU A 1 284 ? 25.401 -0.971 -30.027 1.00 92.25 284 LEU A C 1
ATOM 2103 O O . LEU A 1 284 ? 25.959 -1.910 -29.460 1.00 92.25 284 LEU A O 1
ATOM 2107 N N . LEU A 1 285 ? 24.597 -1.127 -31.073 1.00 94.56 285 LEU A N 1
ATOM 2108 C CA . LEU A 1 285 ? 24.261 -2.434 -31.614 1.00 94.56 285 LEU A CA 1
ATOM 2109 C C . LEU A 1 285 ? 25.517 -3.162 -32.092 1.00 94.56 285 LEU A C 1
ATOM 2111 O O . LEU A 1 285 ? 25.694 -4.319 -31.724 1.00 94.56 285 LEU A O 1
ATOM 2115 N N . SER A 1 286 ? 26.411 -2.493 -32.823 1.00 94.06 286 SER A N 1
ATOM 2116 C CA . SER A 1 286 ? 27.617 -3.141 -33.359 1.00 94.06 286 SER A CA 1
ATOM 2117 C C . SER A 1 286 ? 28.698 -3.482 -32.315 1.00 94.06 286 SER A C 1
ATOM 2119 O O . SER A 1 286 ? 29.538 -4.340 -32.578 1.00 94.06 286 SER A O 1
ATOM 2121 N N . GLU A 1 287 ? 28.683 -2.851 -31.130 1.00 92.75 287 GLU A N 1
ATOM 2122 C CA . GLU A 1 287 ? 29.574 -3.186 -29.994 1.00 92.75 287 GLU A CA 1
ATOM 2123 C C . GLU A 1 287 ? 28.995 -4.323 -29.134 1.00 92.75 287 GLU A C 1
ATOM 2125 O O . GLU A 1 287 ? 29.708 -5.001 -28.396 1.00 92.75 287 GLU A O 1
ATOM 2130 N N . HIS A 1 288 ? 27.680 -4.531 -29.202 1.00 93.69 288 HIS A N 1
ATOM 2131 C CA . HIS A 1 288 ? 26.965 -5.466 -28.348 1.00 93.69 288 HIS A CA 1
ATOM 2132 C C . HIS A 1 288 ? 27.042 -6.905 -28.881 1.00 93.69 288 HIS A C 1
ATOM 2134 O O . HIS A 1 288 ? 26.966 -7.142 -30.086 1.00 93.69 288 HIS A O 1
ATOM 2140 N N . LEU A 1 289 ? 27.064 -7.899 -27.980 1.00 93.81 289 LEU A N 1
ATOM 2141 C CA . LEU A 1 289 ? 27.081 -9.327 -28.353 1.00 93.81 289 LEU A CA 1
ATOM 2142 C C . LEU A 1 289 ? 25.921 -9.717 -29.280 1.00 93.81 289 LEU A C 1
ATOM 2144 O O . LEU A 1 289 ? 26.099 -10.494 -30.208 1.00 93.81 289 LEU A O 1
ATOM 2148 N N . ALA A 1 290 ? 24.741 -9.136 -29.059 1.00 94.94 290 ALA A N 1
ATOM 2149 C CA . ALA A 1 290 ? 23.582 -9.363 -29.923 1.00 94.94 290 ALA A CA 1
ATOM 2150 C C . ALA A 1 290 ? 23.778 -8.832 -31.356 1.00 94.94 290 ALA A C 1
ATOM 2152 O O . ALA A 1 290 ? 23.207 -9.399 -32.279 1.00 94.94 290 ALA A O 1
ATOM 2153 N N . GLY A 1 291 ? 24.574 -7.774 -31.553 1.00 95.31 291 GLY A N 1
ATOM 2154 C CA . GLY A 1 291 ? 24.963 -7.302 -32.884 1.00 95.31 291 GLY A CA 1
ATOM 2155 C C . GLY A 1 291 ? 25.906 -8.279 -33.577 1.00 95.31 291 GLY A C 1
ATOM 2156 O O . GLY A 1 291 ? 25.690 -8.622 -34.738 1.00 95.31 291 GLY A O 1
ATOM 2157 N N . ALA A 1 292 ? 26.901 -8.787 -32.845 1.00 93.88 292 ALA A N 1
ATOM 2158 C CA . ALA A 1 292 ? 27.815 -9.808 -33.353 1.00 93.88 292 ALA A CA 1
ATOM 2159 C C . ALA A 1 292 ? 27.074 -11.096 -33.762 1.00 93.88 292 ALA A C 1
ATOM 2161 O O . ALA A 1 292 ? 27.333 -11.637 -34.834 1.00 93.88 292 ALA A O 1
ATOM 2162 N N . GLU A 1 293 ? 26.100 -11.539 -32.960 1.00 96.50 293 GLU A N 1
ATOM 2163 C CA . GLU A 1 293 ? 25.258 -12.712 -33.251 1.00 96.50 293 GLU A CA 1
ATOM 2164 C C . GLU A 1 293 ? 24.480 -12.566 -34.568 1.00 96.50 293 GLU A C 1
ATOM 2166 O O . GLU A 1 293 ? 24.290 -13.533 -35.302 1.00 96.50 293 GLU A O 1
ATOM 2171 N N . VAL A 1 294 ? 24.058 -11.345 -34.908 1.00 96.00 294 VAL A N 1
ATOM 2172 C CA . VAL A 1 294 ? 23.340 -11.058 -36.162 1.00 96.00 294 VAL A CA 1
ATOM 2173 C C . VAL A 1 294 ? 24.270 -10.640 -37.306 1.00 96.00 294 VAL A C 1
ATOM 2175 O O . VAL A 1 294 ? 23.800 -10.135 -38.325 1.00 96.00 294 VAL A O 1
ATOM 2178 N N . GLY A 1 295 ? 25.578 -10.870 -37.156 1.00 94.25 295 GLY A N 1
ATOM 2179 C CA . GLY A 1 295 ? 26.588 -10.680 -38.198 1.00 94.25 295 GLY A CA 1
ATOM 2180 C C . GLY A 1 295 ? 27.086 -9.245 -38.369 1.00 94.25 295 GLY A C 1
ATOM 2181 O O . GLY A 1 295 ? 27.740 -8.954 -39.369 1.00 94.25 295 GLY A O 1
ATOM 2182 N N . MET A 1 296 ? 26.792 -8.342 -37.430 1.00 94.69 296 MET A N 1
ATOM 2183 C CA . MET A 1 296 ? 27.314 -6.976 -37.478 1.00 94.69 296 MET A CA 1
ATOM 2184 C C . MET A 1 296 ? 28.754 -6.912 -36.975 1.00 94.69 296 MET A C 1
ATOM 2186 O O . MET A 1 296 ? 29.161 -7.633 -36.064 1.00 94.69 296 MET A O 1
ATOM 2190 N N . THR A 1 297 ? 29.516 -5.991 -37.553 1.00 94.12 297 THR A N 1
ATOM 2191 C CA . THR A 1 297 ? 30.870 -5.639 -37.122 1.00 94.12 297 THR A CA 1
ATOM 2192 C C . THR A 1 297 ? 30.891 -4.216 -36.598 1.00 94.12 297 THR A C 1
ATOM 2194 O O . THR A 1 297 ? 30.104 -3.390 -37.056 1.00 94.12 297 THR A O 1
ATOM 2197 N N . TRP A 1 298 ? 31.820 -3.925 -35.686 1.00 92.62 298 TRP A N 1
ATOM 2198 C CA . TRP A 1 298 ? 31.995 -2.594 -35.109 1.00 92.62 298 TRP A CA 1
ATOM 2199 C C . TRP A 1 298 ? 31.982 -1.486 -36.172 1.00 92.62 298 TRP A C 1
ATOM 2201 O O . TRP A 1 298 ? 32.779 -1.505 -37.111 1.00 92.62 298 TRP A O 1
ATOM 2211 N N . SER A 1 299 ? 31.089 -0.513 -35.999 1.00 92.31 299 SER A N 1
ATOM 2212 C CA . SER A 1 299 ? 30.850 0.562 -36.970 1.00 92.31 299 SER A CA 1
ATOM 2213 C C . SER A 1 299 ? 31.905 1.675 -36.938 1.00 92.31 299 SER A C 1
ATOM 2215 O O . SER A 1 299 ? 31.978 2.486 -37.859 1.00 92.31 299 SER A O 1
ATOM 2217 N N . GLY A 1 300 ? 32.717 1.750 -35.877 1.00 91.62 300 GLY A N 1
ATOM 2218 C CA . GLY A 1 300 ? 33.648 2.861 -35.648 1.00 91.62 300 GLY A CA 1
ATOM 2219 C C . GLY A 1 300 ? 33.017 4.093 -34.991 1.00 91.62 300 GLY A C 1
ATOM 2220 O O . GLY A 1 300 ? 33.729 5.061 -34.722 1.00 91.62 300 GLY A O 1
ATOM 2221 N N . VAL A 1 301 ? 31.710 4.084 -34.715 1.00 88.81 301 VAL A N 1
ATOM 2222 C CA . VAL A 1 301 ? 30.993 5.237 -34.155 1.00 88.81 301 VAL A CA 1
ATOM 2223 C C . VAL A 1 301 ? 31.169 5.304 -32.640 1.00 88.81 301 VAL A C 1
ATOM 2225 O O . VAL A 1 301 ? 30.765 4.401 -31.924 1.00 88.81 301 VAL A O 1
ATOM 2228 N N . ILE A 1 302 ? 31.702 6.413 -32.124 1.00 85.69 302 ILE A N 1
ATOM 2229 C CA . ILE A 1 302 ? 31.856 6.639 -30.679 1.00 85.69 302 ILE A CA 1
ATOM 2230 C C . ILE A 1 302 ? 30.939 7.795 -30.262 1.00 85.69 302 ILE A C 1
ATOM 2232 O O . ILE A 1 302 ? 31.193 8.937 -30.656 1.00 85.69 302 ILE A O 1
ATOM 2236 N N . PRO A 1 303 ? 29.877 7.552 -29.470 1.00 82.50 303 PRO A N 1
ATOM 2237 C CA . PRO A 1 303 ? 29.043 8.630 -28.964 1.00 82.50 303 PRO A CA 1
ATOM 2238 C C . PRO A 1 303 ? 29.847 9.494 -27.992 1.00 82.50 303 PRO A C 1
ATOM 2240 O O . PRO A 1 303 ? 30.520 8.977 -27.103 1.00 82.50 303 PRO A O 1
ATOM 2243 N N . ASN A 1 304 ? 29.718 10.816 -28.101 1.00 77.81 304 ASN A N 1
ATOM 2244 C CA . ASN A 1 304 ? 30.356 11.786 -27.199 1.00 77.81 304 ASN A CA 1
ATOM 2245 C C . ASN A 1 304 ? 29.682 11.855 -25.805 1.00 77.81 304 ASN A C 1
ATOM 2247 O O . ASN A 1 304 ? 29.638 12.906 -25.177 1.00 77.81 304 ASN A O 1
ATOM 2251 N N . ALA A 1 305 ? 29.057 10.765 -25.363 1.00 59.69 305 ALA A N 1
ATOM 2252 C CA . ALA A 1 305 ? 28.153 10.725 -24.214 1.00 59.69 305 ALA A CA 1
ATOM 2253 C C . ALA A 1 305 ? 28.429 9.511 -23.309 1.00 59.69 305 ALA A C 1
ATOM 2255 O O . ALA A 1 305 ? 27.488 8.868 -22.845 1.00 59.69 305 ALA A O 1
ATOM 2256 N N . ARG A 1 306 ? 29.712 9.172 -23.112 1.00 51.00 306 ARG A N 1
ATOM 2257 C CA . ARG A 1 306 ? 30.143 8.248 -22.052 1.00 51.00 306 ARG A CA 1
ATOM 2258 C C . ARG A 1 306 ? 30.374 9.003 -20.750 1.00 51.00 306 ARG A C 1
ATOM 2260 O O . ARG A 1 306 ? 30.944 10.113 -20.821 1.00 51.00 306 ARG A O 1
#

Foldseek 3Di:
DKDFQFVLQQLPCQLQVLQLQSQWDRDPSGIDGNPLQAQQLCRSCLLDPSNGMDDDDDDDPLWEQDPLDPSRTGAHAQYAGSVNQWHRHRSDTDGDDAFQFDDPDDDDDPDDAPTAGHSQRHEVVHPDAQSDWDWDADPNDIGIDGYDDYDCLAPKDKDWAFDPDWFDDAQFFKDDPNQTFWTFHDDDQQTTIIIGDGNVRLVDSCNSVSVVVRVCQVVQHWGWMHTDVGWIWTDGPPDFIQTNNRTGPDGDPGAQLVVLLVCLLPDVVPDLWDFRDGPPDTDINQVHPSVVVNPHHDPPDDDPPD

Mean predicted aligned error: 8.33 Å

Secondary structure (DSSP, 8-state):
-EEE-TTT----SHHHHH-TT--EEEETTEEEE-TTT-----HHHHH-TT--EEE-----TT-EE--SSTT--EEPTT-B-TTSSEEEETTEEEE-S--B-S----SPPSS--S---BT----SS-SSPPSEEEEEEETTEEEEEEE-PPPGGG-EEEEEE---S----TTPEEEETTEEEEEEEEEETTEEEEEEE-HHHHHSTTHHHHHHHHHHHHTT--EEEEETTS-EEEE-TTS--EETTEE------S-HHHHHHHHHHHHTTT-S--EE--SS--EETTTSHHHHHTT--------S--

Sequence (306 aa):
MIVVAVEKCKGCKLCATNCPLGAVEVVEKKAVFNHAKCVGCGICIKVCRHEALTKEPETVEGMVKCTSCPVQCEVKPGYSGACKRYVNTDGKLVRNRELVTEFAYQKPLDLKPLITGVGAGTAYPCCRPAPHIVQDEVDGVDVVTVVTEAPLSYSGVKVKIDTNFFIGEEGAKVRRNGQVVGMVDTEEYGSKMLSIGGANLLTGKAGFMVARTIVDICNGERVTLKVDNGAVLELQVGHRPVINGVEDTKMRVGCGSATIGMFAAHLCKVVDEAIILDHHVVGLLSEHLAGAEVGMTWSGVIPNAR

pLDDT: mean 88.94, std 8.77, range [51.0, 98.62]

Solvent-accessible surface area (backbone atoms only — not comparable to full-atom values): 17700 Å² total; per-residue (Å²): 67,76,45,69,44,66,90,49,41,77,40,82,49,55,39,34,78,60,35,79,66,65,25,38,46,69,56,96,49,32,75,45,70,45,63,90,58,48,27,66,61,55,57,42,40,66,55,38,91,56,70,22,47,48,81,48,90,69,87,58,87,52,49,35,72,42,77,63,46,94,66,45,26,46,19,42,58,82,32,52,32,71,85,59,44,33,30,17,55,92,55,37,82,40,76,74,58,77,60,47,43,77,79,89,71,89,70,89,61,98,74,74,71,88,59,52,34,56,75,58,58,47,50,60,89,52,98,61,78,61,86,44,73,49,76,52,74,57,96,91,38,87,44,75,40,76,35,64,30,78,63,66,52,72,40,63,48,78,46,80,39,71,45,90,69,83,50,55,56,73,67,26,44,24,22,45,96,88,36,66,31,32,24,31,34,75,70,53,78,77,23,44,28,32,41,36,40,29,40,73,44,37,72,39,80,44,12,68,61,18,51,49,50,52,52,36,47,76,70,46,36,79,44,68,39,35,31,54,97,39,30,41,37,40,41,31,66,96,52,69,41,23,51,71,87,41,69,52,86,64,76,79,93,48,37,15,58,56,45,36,60,75,38,24,84,60,46,66,78,78,41,90,67,49,77,36,84,38,97,87,38,67,25,47,31,31,81,34,71,45,17,45,75,64,70,41,61,70,72,83,80,77,76,98,77,124